Protein AF-A0A504Y6J1-F1 (afdb_monomer_lite)

Radius of gyration: 21.03 Å; chains: 1; bounding box: 57×54×44 Å

Structure (mmCIF, N/CA/C/O backbone):
data_AF-A0A504Y6J1-F1
#
_entry.id   AF-A0A504Y6J1-F1
#
loop_
_atom_site.group_PDB
_atom_site.id
_atom_site.type_symbol
_atom_site.label_atom_id
_atom_site.label_alt_id
_atom_site.label_comp_id
_atom_site.label_asym_id
_atom_site.label_entity_id
_atom_site.label_seq_id
_atom_site.pdbx_PDB_ins_code
_atom_site.Cartn_x
_atom_site.Cartn_y
_atom_site.Cartn_z
_atom_site.occupancy
_atom_site.B_iso_or_equiv
_atom_site.auth_seq_id
_atom_site.auth_comp_id
_atom_site.auth_asym_id
_atom_site.auth_atom_id
_atom_site.pdbx_PDB_model_num
ATOM 1 N N . MET A 1 1 ? -22.699 8.878 12.193 1.00 47.34 1 MET A N 1
ATOM 2 C CA . MET A 1 1 ? -22.071 10.195 11.929 1.00 47.34 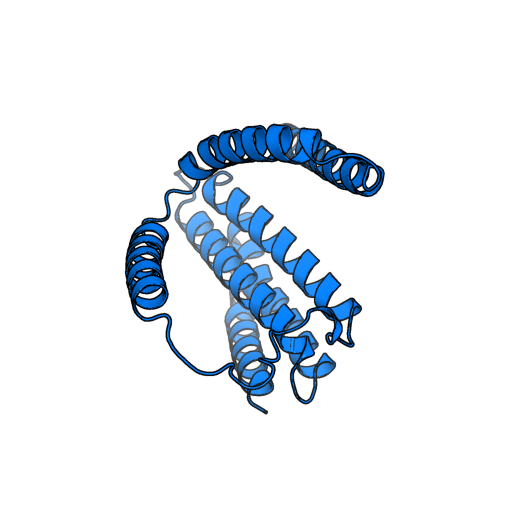1 MET A CA 1
ATOM 3 C C . MET A 1 1 ? -21.108 10.158 10.723 1.00 47.34 1 MET A C 1
ATOM 5 O O . MET A 1 1 ? -20.131 10.891 10.710 1.00 47.34 1 MET A O 1
ATOM 9 N N . SER A 1 2 ? -21.379 9.338 9.689 1.00 54.69 2 SER A N 1
ATOM 10 C CA . SER A 1 2 ? -20.364 8.970 8.673 1.00 54.69 2 SER A CA 1
ATOM 11 C C . SER A 1 2 ? -20.632 9.499 7.254 1.00 54.69 2 SER A C 1
ATOM 13 O O . SER A 1 2 ? -19.690 9.744 6.510 1.00 54.69 2 SER A O 1
ATOM 15 N N . VAL A 1 3 ? -21.891 9.754 6.875 1.00 40.50 3 VAL A N 1
ATOM 16 C CA . VAL A 1 3 ? -22.241 10.218 5.511 1.00 40.50 3 VAL A CA 1
ATOM 17 C C . VAL A 1 3 ? -22.007 11.723 5.338 1.00 40.50 3 VAL A C 1
ATOM 19 O O . VAL A 1 3 ? -21.507 12.167 4.310 1.00 40.50 3 VAL A O 1
ATOM 22 N N . PHE A 1 4 ? -22.289 12.516 6.374 1.00 37.66 4 PHE A N 1
ATOM 23 C CA . PHE A 1 4 ? -22.130 13.974 6.332 1.00 37.66 4 PHE A CA 1
ATOM 24 C C . PHE A 1 4 ? -20.665 14.408 6.224 1.00 37.66 4 PHE A C 1
ATOM 26 O O . PHE A 1 4 ? -20.344 15.349 5.502 1.00 37.66 4 PHE A O 1
ATOM 33 N N . VAL A 1 5 ? -19.768 13.694 6.909 1.00 53.19 5 VAL A N 1
ATOM 34 C CA . VAL A 1 5 ? -18.322 13.922 6.824 1.00 53.19 5 VAL A CA 1
ATOM 35 C C . VAL A 1 5 ? -17.837 13.523 5.431 1.00 53.19 5 VAL A C 1
ATOM 37 O O . VAL A 1 5 ? -17.254 14.356 4.747 1.00 53.19 5 VAL A O 1
ATOM 40 N N . LEU A 1 6 ? -18.195 12.332 4.940 1.00 43.84 6 LEU A N 1
ATOM 41 C CA . LEU A 1 6 ? -17.852 11.875 3.590 1.00 43.84 6 LEU A CA 1
ATOM 42 C C . LEU A 1 6 ? -18.319 12.852 2.492 1.00 43.84 6 LEU A C 1
ATOM 44 O O . LEU A 1 6 ? -17.538 13.202 1.614 1.00 43.84 6 LEU A O 1
ATOM 48 N N . MET A 1 7 ? -19.545 13.382 2.577 1.00 41.16 7 MET A N 1
ATOM 49 C CA . MET A 1 7 ? -20.050 14.393 1.633 1.00 41.16 7 MET A CA 1
ATOM 50 C C . MET A 1 7 ? -19.289 15.721 1.719 1.00 41.16 7 MET A C 1
ATOM 52 O O . MET A 1 7 ? -19.136 16.410 0.712 1.00 41.16 7 MET A O 1
ATOM 56 N N . ARG A 1 8 ? -18.795 16.094 2.903 1.00 47.97 8 ARG A N 1
ATOM 57 C CA . ARG A 1 8 ? -17.987 17.304 3.107 1.00 47.97 8 ARG A CA 1
ATOM 58 C C . ARG A 1 8 ? -16.576 17.137 2.531 1.00 47.97 8 ARG A C 1
ATOM 60 O O . ARG A 1 8 ? -16.058 18.073 1.929 1.00 47.97 8 ARG A O 1
ATOM 67 N N . TRP A 1 9 ? -16.016 15.931 2.619 1.00 44.78 9 TRP A N 1
ATOM 68 C CA . TRP A 1 9 ? -14.750 15.551 1.986 1.00 44.78 9 TRP A CA 1
ATOM 69 C C . TRP A 1 9 ? -14.857 15.446 0.461 1.00 44.78 9 TRP A C 1
ATOM 71 O O . TRP A 1 9 ? -14.003 15.983 -0.234 1.00 44.78 9 TRP A O 1
ATOM 81 N N . ILE A 1 10 ? -15.932 14.857 -0.074 1.00 52.47 10 ILE A N 1
ATOM 82 C CA . ILE A 1 10 ? -16.185 14.802 -1.525 1.00 52.47 10 ILE A CA 1
ATOM 83 C C . ILE A 1 10 ? -16.367 16.215 -2.086 1.00 52.47 10 ILE A C 1
ATOM 85 O O . ILE A 1 10 ? -15.767 16.544 -3.103 1.00 52.47 10 ILE A O 1
ATOM 89 N N . LYS A 1 11 ? -17.115 17.091 -1.402 1.00 46.72 11 LYS A N 1
ATOM 90 C CA . LYS A 1 11 ? -17.243 18.503 -1.801 1.00 46.72 11 LYS A CA 1
ATOM 91 C C . LYS A 1 11 ? -15.900 19.238 -1.758 1.00 46.72 11 LYS A C 1
ATOM 93 O O . LYS A 1 11 ? -15.602 19.983 -2.684 1.00 46.72 11 LYS A O 1
ATOM 98 N N . GLY A 1 12 ? -15.078 19.006 -0.732 1.00 52.69 12 GLY A N 1
ATOM 99 C CA . GLY A 1 12 ? -13.725 19.567 -0.641 1.00 52.69 12 GLY A CA 1
ATOM 100 C C . GLY A 1 12 ? -12.810 19.088 -1.771 1.00 52.69 12 GLY A C 1
ATOM 101 O O . GLY A 1 12 ? -12.179 19.905 -2.436 1.00 52.69 12 GLY A O 1
ATOM 102 N N . LEU A 1 13 ? -12.809 17.784 -2.054 1.00 55.44 13 LEU A N 1
ATOM 103 C CA . LEU A 1 13 ? -12.056 17.178 -3.151 1.00 55.44 13 LEU A CA 1
ATOM 104 C C . LEU A 1 13 ? -12.543 17.681 -4.517 1.00 55.44 13 LEU A C 1
ATOM 106 O O . LEU A 1 13 ? -11.724 18.020 -5.360 1.00 55.44 13 LEU A O 1
ATOM 110 N N . MET A 1 14 ? -13.855 17.814 -4.727 1.00 52.00 14 MET A N 1
ATOM 111 C CA . MET A 1 14 ? -14.427 18.382 -5.953 1.00 52.00 14 MET A CA 1
ATOM 112 C C . MET A 1 14 ? -14.056 19.857 -6.140 1.00 52.00 14 MET A C 1
ATOM 114 O O . MET A 1 14 ? -13.803 20.274 -7.265 1.00 52.00 14 MET A O 1
ATOM 118 N N . LEU A 1 15 ? -13.988 20.650 -5.067 1.00 52.06 15 LEU A N 1
ATOM 119 C CA . LEU A 1 15 ? -13.537 22.045 -5.132 1.00 52.06 15 LEU A CA 1
ATOM 120 C C . LEU A 1 15 ? -12.037 22.140 -5.441 1.00 52.06 15 LEU A C 1
ATOM 122 O O . LEU A 1 15 ? -11.623 22.996 -6.223 1.00 52.06 15 LEU A O 1
ATOM 126 N N . LEU A 1 16 ? -11.234 21.235 -4.882 1.00 52.84 16 LEU A N 1
ATOM 127 C CA . LEU A 1 16 ? -9.790 21.175 -5.098 1.00 52.84 16 LEU A CA 1
ATOM 128 C C . LEU A 1 16 ? -9.464 20.705 -6.524 1.00 52.84 16 LEU A C 1
ATOM 130 O O . LEU A 1 16 ? -8.689 21.350 -7.223 1.00 52.84 16 LEU A O 1
ATOM 134 N N . LEU A 1 17 ? -10.155 19.670 -7.010 1.00 50.34 17 LEU A N 1
ATOM 135 C CA . LEU A 1 17 ? -10.085 19.207 -8.398 1.00 50.34 17 LEU A CA 1
ATOM 136 C C . LEU A 1 17 ? -10.575 20.271 -9.386 1.00 50.34 17 LEU A C 1
ATOM 138 O O . LEU A 1 17 ? -9.931 20.486 -10.406 1.00 50.34 17 LEU A O 1
ATOM 142 N N . ARG A 1 18 ? -11.657 20.996 -9.072 1.00 46.44 18 ARG A N 1
ATOM 143 C CA . ARG A 1 18 ? -12.148 22.117 -9.892 1.00 46.44 18 ARG A CA 1
ATOM 144 C C . ARG A 1 18 ? -11.154 23.277 -9.929 1.00 46.44 18 ARG A C 1
ATOM 146 O O . ARG A 1 18 ? -11.020 23.909 -10.968 1.00 46.44 18 ARG A O 1
ATOM 153 N N . SER A 1 19 ? -10.422 23.517 -8.842 1.00 46.00 19 SER A N 1
ATOM 154 C CA . SER A 1 19 ? -9.355 24.526 -8.789 1.00 46.00 19 SER A CA 1
ATOM 155 C C . SER A 1 19 ? -8.151 24.111 -9.643 1.00 46.00 19 SER A C 1
ATOM 157 O O . SER A 1 19 ? -7.650 24.917 -10.417 1.00 46.00 19 SER A O 1
ATOM 159 N N . ILE A 1 20 ? -7.752 22.836 -9.593 1.00 51.31 20 ILE A N 1
ATOM 160 C CA . ILE A 1 20 ? -6.669 22.275 -10.419 1.00 51.31 20 ILE A CA 1
ATOM 161 C C . ILE A 1 20 ? -7.040 22.273 -11.916 1.00 51.31 20 ILE A C 1
ATOM 163 O O . ILE A 1 20 ? -6.211 22.615 -12.759 1.00 51.31 20 ILE A O 1
ATOM 167 N N . PHE A 1 21 ? -8.293 21.957 -12.262 1.00 41.09 21 PHE A N 1
ATOM 168 C CA . PHE A 1 21 ? -8.777 22.004 -13.649 1.00 41.09 21 PHE A CA 1
ATOM 169 C C . PHE A 1 21 ? -8.878 23.445 -14.179 1.00 41.09 21 PHE A C 1
ATOM 171 O O . PHE A 1 21 ? -8.546 23.701 -15.333 1.00 41.09 21 PHE A O 1
ATOM 178 N N . CYS A 1 22 ? -9.250 24.409 -13.325 1.00 36.62 22 CYS A N 1
ATOM 179 C CA . CYS A 1 22 ? -9.233 25.836 -13.667 1.00 36.62 22 CYS A CA 1
ATOM 180 C C . CYS A 1 22 ? -7.801 26.344 -13.931 1.00 36.62 22 CYS A C 1
ATOM 182 O O . CYS A 1 22 ? -7.591 27.145 -14.839 1.00 36.62 22 CYS A O 1
ATOM 184 N N . LEU A 1 23 ? -6.802 25.824 -13.201 1.00 39.69 23 LEU A N 1
ATOM 185 C CA . LEU A 1 23 ? -5.386 26.130 -13.438 1.00 39.69 23 LEU A CA 1
ATOM 186 C C . LEU A 1 23 ? -4.877 25.628 -14.799 1.00 39.69 23 LEU A C 1
ATOM 188 O O . LEU A 1 23 ? -4.021 26.279 -15.388 1.00 39.69 23 LEU A O 1
ATOM 192 N N . SER A 1 24 ? -5.420 24.527 -15.332 1.00 38.25 24 SER A N 1
ATOM 193 C CA . SER A 1 24 ? -5.043 24.038 -16.671 1.00 38.25 24 SER A CA 1
ATOM 194 C C . SER A 1 24 ? -5.608 24.906 -17.805 1.00 38.25 24 SER A C 1
ATOM 196 O O . SER A 1 24 ? -5.012 24.969 -18.874 1.00 38.25 24 SER A O 1
ATOM 198 N N . CYS A 1 25 ? -6.713 25.627 -17.572 1.00 29.61 25 CYS A N 1
ATOM 199 C CA . CYS A 1 25 ? -7.284 26.570 -18.544 1.00 29.61 25 CYS A CA 1
ATOM 200 C C . CYS A 1 25 ? -6.610 27.955 -18.542 1.00 29.61 25 CYS A C 1
ATOM 202 O O . CYS A 1 25 ? -6.815 28.720 -19.478 1.00 29.61 25 CYS A O 1
ATOM 204 N N . SER A 1 26 ? -5.813 28.290 -17.520 1.00 35.38 26 SER A N 1
ATOM 205 C CA . SER A 1 26 ? -5.214 29.625 -17.344 1.00 35.38 26 SER A CA 1
ATOM 206 C C . SER A 1 26 ? -3.700 29.652 -17.599 1.00 35.38 26 SER A C 1
ATOM 208 O O . SER A 1 26 ? -2.991 30.504 -17.064 1.00 35.38 26 SER A O 1
ATOM 210 N N . ILE A 1 27 ? -3.182 28.733 -18.415 1.00 42.03 27 ILE A N 1
ATOM 211 C CA . ILE A 1 27 ? -1.791 28.747 -18.895 1.00 42.03 27 ILE A CA 1
ATOM 212 C C . ILE A 1 27 ? -1.709 29.689 -20.108 1.00 42.03 27 ILE A C 1
ATOM 214 O O . ILE A 1 27 ? -1.425 29.254 -21.209 1.00 42.03 27 ILE A O 1
ATOM 218 N N . TYR A 1 28 ? -2.061 30.967 -19.947 1.00 38.28 28 TYR A N 1
ATOM 219 C CA . TYR A 1 28 ? -1.794 32.023 -20.939 1.00 38.28 28 TYR A CA 1
ATOM 220 C C . TYR A 1 28 ? -2.047 33.400 -20.302 1.00 38.28 28 TYR A C 1
ATOM 222 O O . TYR A 1 28 ? -3.068 34.024 -20.568 1.00 38.28 28 TYR A O 1
ATOM 230 N N . SER A 1 29 ? -1.172 33.851 -19.391 1.00 40.16 29 SER A N 1
ATOM 231 C CA . SER A 1 29 ? -0.810 35.275 -19.174 1.00 40.16 29 SER A CA 1
ATOM 232 C C . SER A 1 29 ? -0.139 35.515 -17.813 1.00 40.16 29 SER A C 1
ATOM 234 O O . SER A 1 29 ? -0.799 35.490 -16.780 1.00 40.16 29 SER A O 1
ATOM 236 N N . GLY A 1 30 ? 1.152 35.865 -17.848 1.00 46.97 30 GLY A N 1
ATOM 237 C CA . GLY A 1 30 ? 1.737 36.925 -17.012 1.00 46.97 30 GLY A CA 1
ATOM 238 C C . GLY A 1 30 ? 2.282 36.575 -15.617 1.00 46.97 30 GLY A C 1
ATOM 239 O O . GLY A 1 30 ? 1.544 36.220 -14.700 1.00 46.97 30 GLY A O 1
ATOM 240 N N . ASP A 1 31 ? 3.581 36.841 -15.431 1.00 49.44 31 ASP A N 1
ATOM 241 C CA . ASP A 1 31 ? 4.408 36.648 -14.222 1.00 49.44 31 ASP A CA 1
ATOM 242 C C . ASP A 1 31 ? 3.913 37.332 -12.926 1.00 49.44 31 ASP A C 1
ATOM 244 O O . ASP A 1 31 ? 4.381 37.017 -11.827 1.00 49.44 31 ASP A O 1
ATOM 248 N N . SER A 1 32 ? 2.942 38.248 -12.995 1.00 53.31 32 SER A N 1
ATOM 249 C CA . SER A 1 32 ? 2.367 38.896 -11.805 1.00 53.31 32 SER A CA 1
ATOM 250 C C . SER A 1 32 ? 1.483 37.944 -10.992 1.00 53.31 32 SER A C 1
ATOM 252 O O . SER A 1 32 ? 1.497 37.983 -9.760 1.00 53.31 32 SER A O 1
ATOM 254 N N . MET A 1 33 ? 0.780 37.023 -11.661 1.00 47.72 33 MET A N 1
ATOM 255 C CA . MET A 1 33 ? -0.089 36.049 -11.000 1.00 47.72 33 MET A CA 1
ATOM 256 C C . MET A 1 33 ? 0.719 34.942 -10.313 1.00 47.72 33 MET A C 1
ATOM 258 O O . MET A 1 33 ? 0.300 34.443 -9.272 1.00 47.72 33 MET A O 1
ATOM 262 N N . LEU A 1 34 ? 1.912 34.609 -10.824 1.00 48.47 34 LEU A N 1
ATOM 263 C CA . LEU A 1 34 ? 2.809 33.618 -10.221 1.00 48.47 34 LEU A CA 1
ATOM 264 C C . LEU A 1 34 ? 3.259 34.045 -8.816 1.00 48.47 34 LEU A C 1
ATOM 266 O O . LEU A 1 34 ? 3.282 33.224 -7.905 1.00 48.47 34 LEU A O 1
ATOM 270 N N . ASN A 1 35 ? 3.541 35.331 -8.605 1.00 43.59 35 ASN A N 1
ATOM 271 C CA . ASN A 1 35 ? 3.979 35.858 -7.308 1.00 43.59 35 ASN A CA 1
ATOM 272 C C . ASN A 1 35 ? 2.835 35.942 -6.283 1.00 43.59 35 ASN A C 1
ATOM 274 O O . ASN A 1 35 ? 3.005 35.556 -5.123 1.00 43.59 35 ASN A O 1
ATOM 278 N N . GLU A 1 36 ? 1.641 36.353 -6.720 1.00 54.94 36 GLU A N 1
ATOM 279 C CA . GLU A 1 36 ? 0.413 36.305 -5.915 1.00 54.94 36 GLU A CA 1
ATOM 280 C C . GLU A 1 36 ? 0.090 34.847 -5.523 1.00 54.94 36 GLU A C 1
ATOM 282 O O . GLU A 1 36 ? -0.194 34.549 -4.359 1.00 54.94 36 GLU A O 1
ATOM 287 N N . MET A 1 37 ? 0.225 33.910 -6.467 1.00 43.81 37 MET A N 1
ATOM 288 C CA . MET A 1 37 ? -0.042 32.485 -6.274 1.00 43.81 37 MET A CA 1
ATOM 289 C C . MET A 1 37 ? 1.008 31.814 -5.381 1.00 43.81 37 MET A C 1
ATOM 291 O O . MET A 1 37 ? 0.634 31.059 -4.488 1.00 43.81 37 MET A O 1
ATOM 295 N N . LEU A 1 38 ? 2.296 32.147 -5.521 1.00 53.03 38 LEU A N 1
ATOM 296 C CA . LEU A 1 38 ? 3.364 31.714 -4.612 1.00 53.03 38 LEU A CA 1
ATOM 297 C C . LEU A 1 38 ? 3.137 32.239 -3.190 1.00 53.03 38 LEU A C 1
ATOM 299 O O . LEU A 1 38 ? 3.386 31.513 -2.229 1.00 53.03 38 LEU A O 1
ATOM 303 N N . SER A 1 39 ? 2.605 33.454 -3.027 1.00 56.03 39 SER A N 1
ATOM 304 C CA . SER A 1 39 ? 2.280 34.002 -1.703 1.00 56.03 39 SER A CA 1
ATOM 305 C C . SER A 1 39 ? 1.104 33.268 -1.039 1.00 56.03 39 SER A C 1
ATOM 307 O O . SER A 1 39 ? 1.155 32.947 0.154 1.00 56.03 39 SER A O 1
ATOM 309 N N . ARG A 1 40 ? 0.073 32.919 -1.821 1.00 54.69 40 ARG A N 1
ATOM 310 C CA . ARG A 1 40 ? -1.096 32.157 -1.361 1.00 54.69 40 ARG A CA 1
ATOM 311 C C . ARG A 1 40 ? -0.752 30.693 -1.108 1.00 54.69 40 ARG A C 1
ATOM 313 O O . ARG A 1 40 ? -1.189 30.149 -0.100 1.00 54.69 40 ARG A O 1
ATOM 320 N N . MET A 1 41 ? 0.097 30.091 -1.941 1.00 44.72 41 MET A N 1
ATOM 321 C CA . MET A 1 41 ? 0.647 28.753 -1.723 1.00 44.72 41 MET A CA 1
ATOM 322 C C . MET A 1 41 ? 1.582 28.712 -0.520 1.00 44.72 41 MET A C 1
ATOM 324 O O . MET A 1 41 ? 1.525 27.750 0.229 1.00 44.72 41 MET A O 1
ATOM 328 N N . ARG A 1 42 ? 2.372 29.756 -0.246 1.00 54.06 42 ARG A N 1
ATOM 329 C CA . ARG A 1 42 ? 3.202 29.834 0.967 1.00 54.06 42 ARG A CA 1
ATOM 330 C C . ARG A 1 42 ? 2.341 29.944 2.232 1.00 54.06 42 ARG A C 1
ATOM 332 O O . ARG A 1 42 ? 2.639 29.275 3.215 1.00 54.06 42 ARG A O 1
ATOM 339 N N . LYS A 1 43 ? 1.231 30.695 2.202 1.00 48.78 43 LYS A N 1
ATOM 340 C CA . LYS A 1 43 ? 0.259 30.757 3.316 1.00 48.78 43 LYS A CA 1
ATOM 341 C C . LYS A 1 43 ? -0.547 29.465 3.492 1.00 48.78 43 LYS A C 1
ATOM 343 O O . LYS A 1 43 ? -0.714 29.027 4.624 1.00 48.78 43 LYS A O 1
ATOM 348 N N . ALA A 1 44 ? -0.996 28.837 2.404 1.00 43.28 44 ALA A N 1
ATOM 349 C CA . ALA A 1 44 ? -1.684 27.543 2.437 1.00 43.28 44 ALA A CA 1
ATOM 350 C C . ALA A 1 44 ? -0.738 26.395 2.834 1.00 43.28 44 ALA A C 1
ATOM 352 O O . ALA A 1 44 ? -1.128 25.483 3.553 1.00 43.28 44 ALA A O 1
ATOM 353 N N . SER A 1 45 ? 0.530 26.471 2.422 1.00 42.84 45 SER A N 1
ATOM 354 C CA . SER A 1 45 ? 1.608 25.588 2.865 1.00 42.84 45 SER A CA 1
ATOM 355 C C . SER A 1 45 ? 1.844 25.758 4.356 1.00 42.84 45 SER A C 1
ATOM 357 O O . SER A 1 45 ? 1.917 24.761 5.047 1.00 42.84 45 SER A O 1
ATOM 359 N N . LEU A 1 46 ? 1.911 26.980 4.889 1.00 43.72 46 LEU A N 1
ATOM 360 C CA . LEU A 1 46 ? 2.121 27.202 6.324 1.00 43.72 46 LEU A CA 1
ATOM 361 C C . LEU A 1 46 ? 0.966 26.672 7.192 1.00 43.72 46 LEU A C 1
ATOM 363 O O . LEU A 1 46 ? 1.222 26.129 8.264 1.00 43.72 46 LEU A O 1
ATOM 367 N N . THR A 1 47 ? -0.284 26.753 6.728 1.00 45.28 47 THR A N 1
ATOM 368 C CA . THR A 1 47 ? -1.436 26.183 7.451 1.00 45.28 47 THR A CA 1
ATOM 369 C C . THR A 1 47 ? -1.542 24.661 7.315 1.00 45.28 47 THR A C 1
ATOM 371 O O . THR A 1 47 ? -1.962 23.998 8.260 1.00 45.28 47 THR A O 1
ATOM 374 N N . LEU A 1 48 ? -1.107 24.083 6.189 1.00 39.28 48 LEU A N 1
ATOM 375 C CA . LEU A 1 48 ? -1.007 22.627 6.004 1.00 39.28 48 LEU A CA 1
ATOM 376 C C . LEU A 1 48 ? 0.218 22.020 6.714 1.00 39.28 48 LEU A C 1
ATOM 378 O O . LEU A 1 48 ? 0.147 20.897 7.211 1.00 39.28 48 LEU A O 1
ATOM 382 N N . TRP A 1 49 ? 1.316 22.772 6.835 1.00 35.38 49 TRP A N 1
ATOM 383 C CA . TRP A 1 49 ? 2.542 22.369 7.534 1.00 35.38 49 TRP A CA 1
ATOM 384 C C . TRP A 1 49 ? 2.352 22.232 9.047 1.00 35.38 49 TRP A C 1
ATOM 386 O O . TRP A 1 49 ? 3.034 21.421 9.665 1.00 35.38 49 TRP A O 1
ATOM 396 N N . GLN A 1 50 ? 1.405 22.953 9.655 1.00 36.78 50 GLN A N 1
ATOM 397 C CA . GLN A 1 50 ? 1.085 22.766 11.077 1.00 36.78 50 GLN A CA 1
ATOM 398 C C . GLN A 1 50 ? 0.246 21.507 11.362 1.00 36.78 50 GLN A C 1
ATOM 400 O O . GLN A 1 50 ? 0.158 21.098 12.517 1.00 36.78 50 GLN A O 1
ATOM 405 N N . MET A 1 51 ? -0.342 20.862 10.346 1.00 36.19 51 MET A N 1
ATOM 406 C CA . MET A 1 51 ? -1.109 19.617 10.521 1.00 36.19 51 MET A CA 1
ATOM 407 C C . MET A 1 51 ? -0.275 18.344 10.327 1.00 36.19 51 MET A C 1
ATOM 409 O O . MET A 1 51 ? -0.663 17.284 10.813 1.00 36.19 51 MET A O 1
ATOM 413 N N . VAL A 1 52 ? 0.879 18.431 9.659 1.00 43.97 52 VAL A N 1
ATOM 414 C CA . VAL A 1 52 ? 1.778 17.294 9.404 1.00 43.97 52 VAL A CA 1
ATOM 415 C C . VAL A 1 52 ? 3.052 17.480 10.227 1.00 43.97 52 VAL A C 1
ATOM 417 O O . VAL A 1 52 ? 4.132 17.736 9.706 1.00 43.97 52 VAL A O 1
ATOM 420 N N . TYR A 1 53 ? 2.924 17.381 11.552 1.00 34.47 53 TYR A N 1
ATOM 421 C CA . TYR A 1 53 ? 4.081 17.333 12.445 1.00 34.47 53 TYR A CA 1
ATOM 422 C C . TYR A 1 53 ? 4.763 15.963 12.305 1.00 34.47 53 TYR A C 1
ATOM 424 O O . TYR A 1 53 ? 4.479 15.025 13.046 1.00 34.47 53 TYR A O 1
ATOM 432 N N . VAL A 1 54 ? 5.632 15.825 11.302 1.00 43.97 54 VAL A N 1
ATOM 433 C CA . VAL A 1 54 ? 6.531 14.676 11.147 1.00 43.97 54 VAL A CA 1
ATOM 434 C C . VAL A 1 54 ? 7.931 15.146 11.550 1.00 43.97 54 VAL A C 1
ATOM 436 O O . VAL A 1 54 ? 8.563 15.878 10.786 1.00 43.97 54 VAL A O 1
ATOM 439 N N . PRO A 1 55 ? 8.448 14.752 12.730 1.00 45.53 55 PRO A N 1
ATOM 440 C CA . PRO A 1 55 ? 9.726 15.250 13.252 1.00 45.53 55 PRO A CA 1
ATOM 441 C C . PRO A 1 55 ? 10.946 14.862 12.394 1.00 45.53 55 PRO A C 1
ATOM 443 O O . PRO A 1 55 ? 12.030 15.391 12.600 1.00 45.53 55 PRO A O 1
ATOM 446 N N . TYR A 1 56 ? 10.771 13.999 11.392 1.00 37.81 56 TYR A N 1
ATOM 447 C CA . TYR A 1 56 ? 11.841 13.494 10.529 1.00 37.81 56 TYR A CA 1
ATOM 448 C C . TYR A 1 56 ? 12.243 14.450 9.386 1.00 37.81 56 TYR A C 1
ATOM 450 O O . TYR A 1 56 ? 13.353 14.382 8.867 1.00 37.81 56 TYR A O 1
ATOM 458 N N . VAL A 1 57 ? 11.356 15.364 8.972 1.00 46.00 57 VAL A N 1
ATOM 459 C CA . VAL A 1 57 ? 11.575 16.202 7.773 1.00 46.00 57 VAL A CA 1
ATOM 460 C C . VAL A 1 57 ? 12.508 17.386 8.053 1.00 46.00 57 VAL A C 1
ATOM 462 O O . VAL A 1 57 ? 13.257 17.802 7.172 1.00 46.00 57 VAL A O 1
ATOM 465 N N . ASN A 1 58 ? 12.515 17.908 9.281 1.00 41.25 58 ASN A N 1
ATOM 466 C CA . ASN A 1 58 ? 13.291 19.102 9.630 1.00 41.25 58 ASN A CA 1
ATOM 467 C C . ASN A 1 58 ? 14.801 18.834 9.734 1.00 41.25 58 ASN A C 1
ATOM 469 O O . ASN A 1 58 ? 15.588 19.688 9.330 1.00 41.25 58 ASN A O 1
ATOM 473 N N . GLU A 1 59 ? 15.222 17.653 10.197 1.00 49.44 59 GLU A N 1
ATOM 474 C CA . GLU A 1 59 ? 16.643 17.265 10.189 1.00 49.44 59 GLU A CA 1
ATOM 475 C C . GLU A 1 59 ? 17.159 17.060 8.758 1.00 49.44 59 GLU A C 1
ATOM 477 O O . GLU A 1 59 ? 18.241 17.537 8.414 1.00 49.44 59 GLU A O 1
ATOM 482 N N . ALA A 1 60 ? 16.346 16.453 7.887 1.00 43.09 60 ALA A N 1
ATOM 483 C CA . ALA A 1 60 ? 16.669 16.284 6.472 1.00 43.09 60 ALA A CA 1
ATOM 484 C C . ALA A 1 60 ? 16.726 17.631 5.717 1.00 43.09 60 ALA A C 1
ATOM 486 O O . ALA A 1 60 ? 17.618 17.846 4.890 1.00 43.09 60 ALA A O 1
ATOM 487 N N . LEU A 1 61 ? 15.826 18.575 6.026 1.00 44.84 61 LEU A N 1
ATOM 488 C CA . LEU A 1 61 ? 15.860 19.937 5.474 1.00 44.84 61 LEU A CA 1
ATOM 489 C C . LEU A 1 61 ? 17.058 20.756 5.989 1.00 44.84 61 LEU A C 1
ATOM 491 O O . LEU A 1 61 ? 17.658 21.521 5.236 1.00 44.84 61 LEU A O 1
ATOM 495 N N . GLY A 1 62 ? 17.427 20.595 7.262 1.00 48.06 62 GLY A N 1
ATOM 496 C CA . GLY A 1 62 ? 18.591 21.259 7.852 1.00 48.06 62 GLY A CA 1
ATOM 497 C C . GLY A 1 62 ? 19.912 20.756 7.265 1.00 48.06 62 GLY A C 1
ATOM 498 O O . GLY A 1 62 ? 20.788 21.556 6.928 1.00 48.06 62 GLY A O 1
ATOM 499 N N . ALA A 1 63 ? 20.033 19.439 7.071 1.00 50.94 63 ALA A N 1
ATOM 500 C CA . ALA A 1 63 ? 21.189 18.827 6.424 1.00 50.94 63 ALA A CA 1
ATOM 501 C C . ALA A 1 63 ? 21.332 19.299 4.966 1.00 50.94 63 ALA A C 1
ATOM 503 O O . ALA A 1 63 ? 22.405 19.744 4.563 1.00 50.94 63 ALA A O 1
ATOM 504 N N . THR A 1 64 ? 20.235 19.314 4.202 1.00 50.56 64 THR A N 1
ATOM 505 C CA . THR A 1 64 ? 20.235 19.765 2.799 1.00 50.56 64 THR A CA 1
ATOM 506 C C . THR A 1 64 ? 20.523 21.260 2.647 1.00 50.56 64 THR A C 1
ATOM 508 O O . THR A 1 64 ? 21.265 21.636 1.742 1.00 50.56 64 THR A O 1
ATOM 511 N N . ALA A 1 65 ? 20.040 22.123 3.546 1.00 54.00 65 ALA A N 1
ATOM 512 C CA . ALA A 1 65 ? 20.335 23.558 3.504 1.00 54.00 65 ALA A CA 1
ATOM 513 C C . ALA A 1 65 ? 21.830 23.869 3.709 1.00 54.00 65 ALA A C 1
ATOM 515 O O . ALA A 1 65 ? 22.379 24.762 3.057 1.00 54.00 65 ALA A O 1
ATOM 516 N N . ASN A 1 66 ? 22.503 23.118 4.584 1.00 57.16 66 ASN A N 1
ATOM 517 C CA . ASN A 1 66 ? 23.935 23.278 4.830 1.00 57.16 66 ASN A CA 1
ATOM 518 C C . ASN A 1 66 ? 24.774 22.719 3.676 1.00 57.16 66 ASN A C 1
ATOM 520 O O . ASN A 1 66 ? 25.735 23.363 3.257 1.00 57.16 66 ASN A O 1
ATOM 524 N N . THR A 1 67 ? 24.370 21.587 3.095 1.00 58.66 67 THR A N 1
ATOM 525 C CA . THR A 1 67 ? 25.012 21.029 1.897 1.00 58.66 67 THR A CA 1
ATOM 526 C C . THR A 1 67 ? 24.860 21.959 0.694 1.00 58.66 67 THR A C 1
ATOM 528 O O . THR A 1 67 ? 25.839 22.208 0.002 1.00 58.66 67 THR A O 1
ATOM 531 N N . VAL A 1 68 ? 23.686 22.560 0.476 1.00 57.19 68 VAL A N 1
ATOM 532 C CA . VAL A 1 68 ? 23.469 23.534 -0.609 1.00 57.19 68 VAL A CA 1
ATOM 533 C C . VAL A 1 68 ? 24.335 24.779 -0.418 1.00 57.19 68 VAL A C 1
ATOM 535 O O . VAL A 1 68 ? 24.959 25.230 -1.373 1.00 57.19 68 VAL A O 1
ATOM 538 N N . LYS A 1 69 ? 24.459 25.306 0.807 1.00 63.41 69 LYS A N 1
ATOM 539 C CA . LYS A 1 69 ? 25.385 26.418 1.091 1.00 63.41 69 LYS A CA 1
ATOM 540 C C . LYS A 1 69 ? 26.844 26.050 0.807 1.00 63.41 69 LYS A C 1
ATOM 542 O O . LYS A 1 69 ? 27.583 26.877 0.280 1.00 63.41 69 LYS A O 1
ATOM 547 N N . TYR A 1 70 ? 27.246 24.818 1.115 1.00 56.22 70 TYR A N 1
ATOM 548 C CA . TYR A 1 70 ? 28.594 24.321 0.835 1.00 56.22 70 TYR A CA 1
ATOM 549 C C . TYR A 1 70 ? 28.842 24.173 -0.675 1.00 56.22 70 TYR A C 1
ATOM 551 O O . TYR A 1 70 ? 29.863 24.622 -1.187 1.00 56.22 70 TYR A O 1
ATOM 559 N N . LEU A 1 71 ? 27.867 23.633 -1.411 1.00 56.19 71 LEU A N 1
ATOM 560 C CA . LEU A 1 71 ? 27.936 23.445 -2.862 1.00 56.19 71 LEU A CA 1
ATOM 561 C C . LEU A 1 71 ? 27.914 24.772 -3.633 1.00 56.19 71 LEU A C 1
ATOM 563 O O . LEU A 1 71 ? 28.640 24.917 -4.613 1.00 56.19 71 LEU A O 1
ATOM 567 N N . LEU A 1 72 ? 27.144 25.759 -3.166 1.00 62.09 72 LEU A N 1
ATOM 568 C CA . LEU A 1 72 ? 27.153 27.119 -3.716 1.00 62.09 72 LEU A CA 1
ATOM 569 C C . LEU A 1 72 ? 28.486 27.839 -3.449 1.00 62.09 72 LEU A C 1
ATOM 571 O O . LEU A 1 72 ? 28.910 28.654 -4.264 1.00 62.09 72 LEU A O 1
ATOM 575 N N . SER A 1 73 ? 29.165 27.514 -2.343 1.00 59.19 73 SER A N 1
ATOM 576 C CA . SER A 1 73 ? 30.499 28.035 -2.009 1.00 59.19 73 SER A CA 1
ATOM 577 C C . SER A 1 73 ? 31.619 27.383 -2.840 1.00 59.19 73 SER A C 1
ATOM 579 O O . SER A 1 73 ? 32.607 28.030 -3.180 1.00 59.19 73 SER A O 1
ATOM 581 N N . SER A 1 74 ? 31.460 26.118 -3.243 1.00 55.50 74 SER A N 1
ATOM 582 C CA . SER A 1 74 ? 32.461 25.360 -4.017 1.00 55.50 74 SER A CA 1
ATOM 583 C C . SER A 1 74 ? 32.372 25.527 -5.546 1.00 55.50 74 SER A C 1
ATOM 585 O O . SER A 1 74 ? 33.001 24.766 -6.282 1.00 55.50 74 SER A O 1
ATOM 587 N N . GLY A 1 75 ? 31.622 26.510 -6.052 1.00 50.41 75 GLY A N 1
ATOM 588 C CA . GLY A 1 75 ? 31.352 26.719 -7.479 1.00 50.41 75 GLY A CA 1
ATOM 589 C C . GLY A 1 75 ? 32.551 27.161 -8.334 1.00 50.41 75 GLY A C 1
ATOM 590 O O . GLY A 1 75 ? 32.588 28.293 -8.807 1.00 50.41 75 GLY A O 1
ATOM 591 N N . LYS A 1 76 ? 33.497 26.252 -8.601 1.00 50.12 76 LYS A N 1
ATOM 592 C CA . LYS A 1 76 ? 34.352 26.242 -9.803 1.00 50.12 76 LYS A CA 1
ATOM 593 C C . LYS A 1 76 ? 34.608 24.797 -10.236 1.00 50.12 76 LYS A C 1
ATOM 595 O O . LYS A 1 76 ? 35.674 24.245 -9.979 1.00 50.12 76 LYS A O 1
ATOM 600 N N . SER A 1 77 ? 33.654 24.176 -10.922 1.00 51.50 77 SER A N 1
ATOM 601 C CA . SER A 1 77 ? 33.919 22.931 -11.646 1.00 51.50 77 SER A CA 1
ATOM 602 C C . SER A 1 77 ? 33.299 22.946 -13.043 1.00 51.50 77 SER A C 1
ATOM 604 O O . SER A 1 77 ? 32.223 23.491 -13.282 1.00 51.50 77 SER A O 1
ATOM 606 N N . LYS A 1 78 ? 34.084 22.401 -13.978 1.00 41.53 78 LYS A N 1
ATOM 607 C CA . LYS A 1 78 ? 33.821 22.201 -15.409 1.00 41.53 78 LYS A CA 1
ATOM 608 C C . LYS A 1 78 ? 32.441 21.550 -15.624 1.00 41.53 78 LYS A C 1
ATOM 610 O O . LYS A 1 78 ? 32.104 20.666 -14.837 1.00 41.53 78 LYS A O 1
ATOM 615 N N . PRO A 1 79 ? 31.662 21.938 -16.658 1.00 53.00 79 PRO A N 1
ATOM 616 C CA . PRO A 1 79 ? 30.307 21.424 -16.842 1.00 53.00 79 PRO A CA 1
ATOM 617 C C . PRO A 1 79 ? 30.329 19.890 -16.940 1.00 53.00 79 PRO A C 1
ATOM 619 O O . PRO A 1 79 ? 31.045 19.354 -17.794 1.00 53.00 79 PRO A O 1
ATOM 622 N N . PRO A 1 80 ? 29.609 19.176 -16.057 1.00 58.41 80 PRO A N 1
ATOM 623 C CA . PRO A 1 80 ? 29.487 17.730 -16.150 1.00 58.41 80 PRO A CA 1
ATOM 624 C C . PRO A 1 80 ? 28.650 17.354 -17.381 1.00 58.41 80 PRO A C 1
ATOM 626 O O . PRO A 1 80 ? 27.816 18.137 -17.838 1.00 58.41 80 PRO A O 1
ATOM 629 N N . ALA A 1 81 ? 28.904 16.157 -17.922 1.00 59.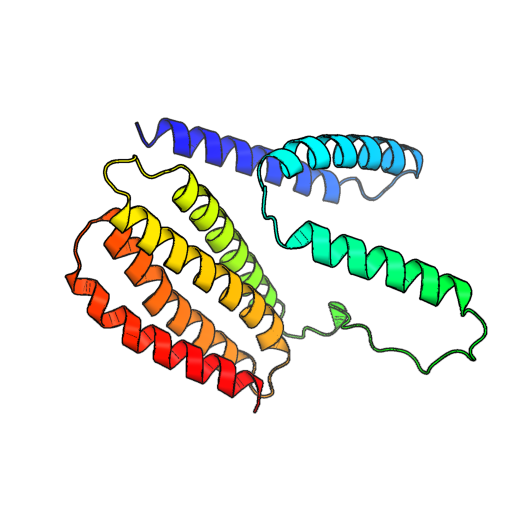25 81 ALA A N 1
ATOM 630 C CA . ALA A 1 81 ? 28.118 15.540 -18.994 1.00 59.25 81 ALA A CA 1
ATOM 631 C C . ALA A 1 81 ? 26.606 15.659 -18.710 1.00 59.25 81 ALA A C 1
ATOM 633 O O . ALA A 1 81 ? 26.243 15.720 -17.532 1.00 59.25 81 ALA A O 1
ATOM 634 N N . PRO A 1 82 ? 25.734 15.702 -19.741 1.00 55.12 82 PRO A N 1
ATOM 635 C CA . PRO A 1 82 ? 24.301 15.872 -19.537 1.00 55.12 82 PRO A CA 1
ATOM 636 C C . PRO A 1 82 ? 23.800 14.832 -18.537 1.00 55.12 82 PRO A C 1
ATOM 638 O O . PRO A 1 82 ? 23.793 13.633 -18.805 1.00 55.12 82 PRO A O 1
ATOM 641 N N . VAL A 1 83 ? 23.455 15.317 -17.346 1.00 52.34 83 VAL A N 1
ATOM 642 C CA . VAL A 1 83 ? 22.833 14.519 -16.304 1.00 52.34 83 VAL A CA 1
ATOM 643 C C . VAL A 1 83 ? 21.439 14.237 -16.823 1.00 52.34 83 VAL A C 1
ATOM 645 O O . VAL A 1 83 ? 20.618 15.148 -16.926 1.00 52.34 83 VAL A O 1
ATOM 648 N N . GLU A 1 84 ? 21.198 12.987 -17.189 1.00 49.00 84 GLU A N 1
ATOM 649 C CA . GLU A 1 84 ? 19.871 12.460 -17.462 1.00 49.00 84 GLU A CA 1
ATOM 650 C C . GLU A 1 84 ? 19.110 12.464 -16.127 1.00 49.00 84 GLU A C 1
ATOM 652 O O . GLU A 1 84 ? 19.017 11.476 -15.402 1.00 49.00 84 GLU A O 1
ATOM 657 N N . ILE A 1 85 ? 18.646 13.653 -15.728 1.00 51.66 85 ILE A N 1
ATOM 658 C CA . ILE A 1 85 ? 17.573 13.802 -14.751 1.00 51.66 85 ILE A CA 1
ATOM 659 C C . ILE A 1 85 ? 16.487 12.874 -15.266 1.00 51.66 85 ILE A C 1
ATOM 661 O O . ILE A 1 85 ? 16.178 12.963 -16.447 1.00 51.66 85 ILE A O 1
ATOM 665 N N . LEU A 1 86 ? 15.954 11.994 -14.417 1.00 48.34 86 LEU A N 1
ATOM 666 C CA . LEU A 1 86 ? 14.768 11.183 -14.689 1.00 48.34 86 LEU A CA 1
ATOM 667 C C . LEU A 1 86 ? 13.679 12.058 -15.321 1.00 48.34 86 LEU A C 1
ATOM 669 O O . LEU A 1 86 ? 12.852 12.651 -14.625 1.00 48.34 86 LEU A O 1
ATOM 673 N N . THR A 1 87 ? 13.715 12.205 -16.640 1.00 46.97 87 THR A N 1
ATOM 674 C CA . THR A 1 87 ? 12.769 13.014 -17.370 1.00 46.97 87 THR A CA 1
ATOM 675 C C . THR A 1 87 ? 11.514 12.172 -17.377 1.00 46.97 87 THR A C 1
ATOM 677 O O . THR A 1 87 ? 11.470 11.059 -17.901 1.00 46.97 87 THR A O 1
ATOM 680 N N . VAL A 1 88 ? 10.466 12.696 -16.745 1.00 50.41 88 VAL A N 1
ATOM 681 C CA . VAL A 1 88 ? 9.116 12.107 -16.754 1.00 50.41 88 VAL A CA 1
ATOM 682 C C . VAL A 1 88 ? 8.654 11.820 -18.199 1.00 50.41 88 VAL A C 1
ATOM 684 O O . VAL A 1 88 ? 7.778 10.990 -18.422 1.00 50.41 88 VAL A O 1
ATOM 687 N N . GLU A 1 89 ? 9.296 12.466 -19.177 1.00 48.94 89 GLU A N 1
ATOM 688 C CA . GLU A 1 89 ? 9.156 12.279 -20.620 1.00 48.94 89 GLU A CA 1
ATOM 689 C C . GLU A 1 89 ? 9.466 10.853 -21.119 1.00 48.94 89 GLU A C 1
ATOM 691 O O . GLU A 1 89 ? 8.853 10.438 -22.096 1.00 48.94 89 GLU A O 1
ATOM 696 N N . ASN A 1 90 ? 10.326 10.069 -20.449 1.00 46.66 90 ASN A N 1
ATOM 697 C CA . ASN A 1 90 ? 10.709 8.711 -20.889 1.00 46.66 90 ASN A CA 1
ATOM 698 C C . ASN A 1 90 ? 9.907 7.567 -20.234 1.00 46.66 90 ASN A C 1
ATOM 700 O O . ASN A 1 90 ? 10.195 6.387 -20.452 1.00 46.66 90 ASN A O 1
ATOM 704 N N . LEU A 1 91 ? 8.875 7.872 -19.439 1.00 54.84 91 LEU A N 1
ATOM 705 C CA . LEU A 1 91 ? 7.985 6.852 -18.877 1.00 54.84 91 LEU A CA 1
ATOM 706 C C . LEU A 1 91 ? 7.025 6.355 -19.970 1.00 54.84 91 LEU A C 1
ATOM 708 O O . LEU A 1 91 ? 5.853 6.728 -20.010 1.00 54.84 91 LEU A O 1
ATOM 712 N N . ASN A 1 92 ? 7.512 5.459 -20.833 1.00 52.31 92 ASN A N 1
ATOM 713 C CA . ASN A 1 92 ? 6.789 4.823 -21.948 1.00 52.31 92 ASN A CA 1
ATOM 714 C C . ASN A 1 92 ? 5.535 4.013 -21.547 1.00 52.31 92 ASN A C 1
ATOM 716 O O . ASN A 1 92 ? 4.945 3.309 -22.366 1.00 52.31 92 ASN A O 1
ATOM 720 N N . CYS A 1 93 ? 5.076 4.114 -20.300 1.00 56.75 93 CYS A N 1
ATOM 721 C CA . CYS A 1 93 ? 3.851 3.497 -19.832 1.00 56.75 93 CYS A CA 1
ATOM 722 C C . CYS A 1 93 ? 3.003 4.499 -19.040 1.00 56.75 93 CYS A C 1
ATOM 724 O O . CYS A 1 93 ? 2.847 4.401 -17.821 1.00 56.75 93 CYS A O 1
ATOM 726 N N . GLY A 1 94 ? 2.407 5.466 -19.747 1.00 71.94 94 GLY A N 1
ATOM 727 C CA . GLY A 1 94 ? 1.516 6.463 -19.140 1.00 71.94 94 GLY A CA 1
ATOM 728 C C . GLY A 1 94 ? 0.372 5.845 -18.320 1.00 71.94 94 GLY A C 1
ATOM 729 O O . GLY A 1 94 ? -0.111 6.454 -17.369 1.00 71.94 94 GLY A O 1
ATOM 730 N N . MET A 1 95 ? -0.028 4.607 -18.626 1.00 79.62 95 MET A N 1
ATOM 731 C CA . MET A 1 95 ? -1.011 3.860 -17.842 1.00 79.62 95 MET A CA 1
ATOM 732 C C . MET A 1 95 ? -0.497 3.468 -16.448 1.00 79.62 95 MET A C 1
ATOM 734 O O . MET A 1 95 ? -1.232 3.632 -15.478 1.00 79.62 95 MET A O 1
ATOM 738 N N . LEU A 1 96 ? 0.752 3.008 -16.318 1.00 82.06 96 LEU A N 1
ATOM 739 C CA . LEU A 1 96 ? 1.330 2.637 -15.019 1.00 82.06 96 LEU A CA 1
ATOM 740 C C . LEU A 1 96 ? 1.500 3.854 -14.114 1.00 82.06 96 LEU A C 1
ATOM 742 O O . LEU A 1 96 ? 1.151 3.797 -12.939 1.00 82.06 96 LEU A O 1
ATOM 746 N N . VAL A 1 97 ? 1.936 4.980 -14.680 1.00 84.94 97 VAL A N 1
ATOM 747 C CA . VAL A 1 97 ? 2.048 6.249 -13.946 1.00 84.94 97 VAL A CA 1
ATOM 748 C C . VAL A 1 97 ? 0.680 6.705 -13.432 1.00 84.94 97 VAL A C 1
ATOM 750 O O . VAL A 1 97 ? 0.554 7.104 -12.275 1.00 84.94 97 VAL A O 1
ATOM 753 N N . ARG A 1 98 ? -0.374 6.588 -14.253 1.00 85.69 98 ARG A N 1
ATOM 754 C CA . ARG A 1 98 ? -1.755 6.888 -13.835 1.00 85.69 98 ARG A CA 1
ATOM 755 C C . ARG A 1 98 ? -2.235 5.960 -12.719 1.00 85.69 98 ARG A C 1
ATOM 757 O O . ARG A 1 98 ? -2.832 6.444 -11.761 1.00 85.69 98 ARG A O 1
ATOM 764 N N . LEU A 1 99 ? -1.968 4.655 -12.821 1.00 86.19 99 LEU A N 1
ATOM 765 C CA . LEU A 1 99 ? -2.326 3.682 -11.784 1.00 86.19 99 LEU A CA 1
ATOM 766 C C . LEU A 1 99 ? -1.600 3.967 -10.469 1.00 86.19 99 LEU A C 1
ATOM 768 O O . LEU A 1 99 ? -2.227 3.960 -9.413 1.00 86.19 99 LEU A O 1
ATOM 772 N N . ALA A 1 100 ? -0.310 4.280 -10.528 1.00 88.38 100 ALA A N 1
ATOM 773 C CA . ALA A 1 100 ? 0.477 4.626 -9.356 1.00 88.38 100 ALA A CA 1
ATOM 774 C C . ALA A 1 100 ? 0.018 5.946 -8.717 1.00 88.38 100 ALA A C 1
ATOM 776 O O . ALA A 1 100 ? -0.102 6.028 -7.496 1.00 88.38 100 ALA A O 1
ATOM 777 N N . GLY A 1 101 ? -0.334 6.948 -9.530 1.00 87.94 101 GLY A N 1
ATOM 778 C CA . GLY A 1 101 ? -0.932 8.197 -9.055 1.00 87.94 101 GLY A CA 1
ATOM 779 C C . GLY A 1 101 ? -2.286 7.982 -8.370 1.00 87.94 101 GLY A C 1
ATOM 780 O O . GLY A 1 101 ? -2.521 8.520 -7.288 1.00 87.94 101 GLY A O 1
ATOM 781 N N . LEU A 1 102 ? -3.156 7.148 -8.951 1.00 91.25 102 LEU A N 1
ATOM 782 C CA . LEU A 1 102 ? -4.440 6.788 -8.344 1.00 91.25 102 LEU A CA 1
ATOM 783 C C . LEU A 1 102 ? -4.242 6.026 -7.027 1.00 91.25 102 LEU A C 1
ATOM 785 O O . LEU A 1 102 ? -4.867 6.361 -6.023 1.00 91.25 102 LEU A O 1
ATOM 789 N N . SER A 1 103 ? -3.341 5.044 -7.021 1.00 91.06 103 SER A N 1
ATOM 790 C CA . SER A 1 103 ? -2.977 4.261 -5.838 1.00 91.06 103 SER A CA 1
ATOM 791 C C . SER A 1 103 ? -2.445 5.161 -4.718 1.00 91.06 103 SER A C 1
ATOM 793 O O . SER A 1 103 ? -2.922 5.100 -3.586 1.00 91.06 103 SER A O 1
ATOM 795 N N . GLY A 1 104 ? -1.543 6.091 -5.045 1.00 90.69 104 GLY A N 1
ATOM 796 C CA . GLY A 1 104 ? -1.010 7.070 -4.099 1.00 90.69 104 GLY A CA 1
ATOM 797 C C . GLY A 1 104 ? -2.088 7.997 -3.535 1.00 90.69 104 GLY A C 1
ATOM 798 O O . GLY A 1 104 ? -2.120 8.239 -2.330 1.00 90.69 104 GLY A O 1
ATOM 799 N N . ALA A 1 105 ? -3.022 8.463 -4.369 1.00 91.44 105 ALA A N 1
ATOM 800 C CA . ALA A 1 105 ? -4.149 9.273 -3.908 1.00 91.44 105 ALA A CA 1
ATOM 801 C C . ALA A 1 105 ? -5.039 8.503 -2.916 1.00 91.44 105 ALA A C 1
ATOM 803 O O . ALA A 1 105 ? -5.403 9.042 -1.868 1.00 91.44 105 ALA A O 1
ATOM 804 N N . VAL A 1 106 ? -5.340 7.229 -3.198 1.00 91.00 106 VAL A N 1
ATOM 805 C CA . VAL A 1 106 ? -6.083 6.358 -2.273 1.00 91.00 106 VAL A CA 1
ATOM 806 C C . VAL A 1 106 ? -5.301 6.159 -0.975 1.00 91.00 106 VAL A C 1
ATOM 808 O O . VAL A 1 106 ? -5.874 6.296 0.104 1.00 91.00 106 VAL A O 1
ATOM 811 N N . ALA A 1 107 ? -3.994 5.908 -1.053 1.00 90.44 107 ALA A N 1
ATOM 812 C CA . ALA A 1 107 ? -3.146 5.730 0.121 1.00 90.44 107 ALA A CA 1
ATOM 813 C C . ALA A 1 107 ? -3.141 6.968 1.035 1.00 90.44 107 ALA A C 1
ATOM 815 O O . ALA A 1 107 ? -3.240 6.823 2.253 1.00 90.44 107 ALA A O 1
ATOM 816 N N . VAL A 1 108 ? -3.103 8.180 0.469 1.00 92.25 108 VAL A N 1
ATOM 817 C CA . VAL A 1 108 ? -3.187 9.438 1.232 1.00 92.25 108 VAL A CA 1
ATOM 818 C C . VAL A 1 108 ? -4.557 9.601 1.895 1.00 92.25 108 VAL A C 1
ATOM 820 O O . VAL A 1 108 ? -4.624 9.943 3.077 1.00 92.25 108 VAL A O 1
ATOM 823 N N . LEU A 1 109 ? -5.650 9.316 1.177 1.00 91.00 109 LEU A N 1
ATO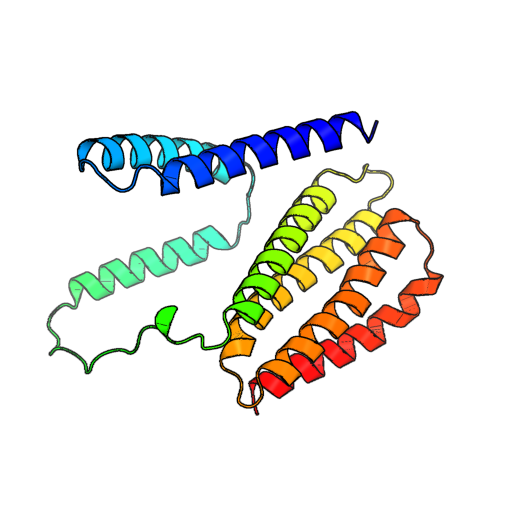M 824 C CA . LEU A 1 109 ? -7.004 9.361 1.743 1.00 91.00 109 LEU A CA 1
ATOM 825 C C . LEU A 1 109 ? -7.162 8.367 2.899 1.00 91.00 109 LEU A C 1
ATOM 827 O O . LEU A 1 109 ? -7.694 8.719 3.953 1.00 91.00 109 LEU A O 1
ATOM 831 N N . CYS A 1 110 ? -6.652 7.146 2.732 1.00 84.56 110 CYS A N 1
ATOM 832 C CA . CYS A 1 110 ? -6.599 6.159 3.799 1.00 84.56 110 CYS A CA 1
ATOM 833 C C . CYS A 1 110 ? -5.733 6.664 4.965 1.00 84.56 110 CYS A C 1
ATOM 835 O O . CYS A 1 110 ? -6.179 6.632 6.105 1.00 84.56 110 CYS A O 1
ATOM 837 N N . GLY A 1 111 ? -4.539 7.204 4.721 1.00 88.31 111 GLY A N 1
ATOM 838 C CA . GLY A 1 111 ? -3.685 7.759 5.778 1.00 88.31 111 GLY A CA 1
ATOM 839 C C . GLY A 1 111 ? -4.394 8.830 6.616 1.00 88.31 111 GLY A C 1
ATOM 840 O O . GLY A 1 111 ? -4.380 8.766 7.846 1.00 88.31 111 GLY A O 1
ATOM 841 N N . ALA A 1 112 ? -5.101 9.755 5.961 1.00 87.19 112 ALA A N 1
ATOM 842 C CA . ALA A 1 112 ? -5.908 10.770 6.635 1.00 87.19 112 ALA A CA 1
ATOM 843 C C . ALA A 1 112 ? -7.052 10.149 7.458 1.00 87.19 112 ALA A C 1
ATOM 845 O O . ALA A 1 112 ? -7.273 10.533 8.610 1.00 87.19 112 ALA A O 1
ATOM 846 N N . TYR A 1 113 ? -7.747 9.149 6.905 1.00 86.06 113 TYR A N 1
ATOM 847 C CA . TYR A 1 113 ? -8.788 8.417 7.627 1.00 86.06 113 TYR A CA 1
ATOM 848 C C . TYR A 1 113 ? -8.233 7.655 8.839 1.00 86.06 113 TYR A C 1
ATOM 850 O O . TYR A 1 113 ? -8.837 7.686 9.905 1.00 86.06 113 TYR A O 1
ATOM 858 N N . GLY A 1 114 ? -7.064 7.024 8.733 1.00 87.12 114 GLY A N 1
ATOM 859 C CA . GLY A 1 114 ? -6.428 6.310 9.843 1.00 87.12 114 GLY A CA 1
ATOM 860 C C . GLY A 1 114 ? -6.071 7.217 11.025 1.00 87.12 114 GLY A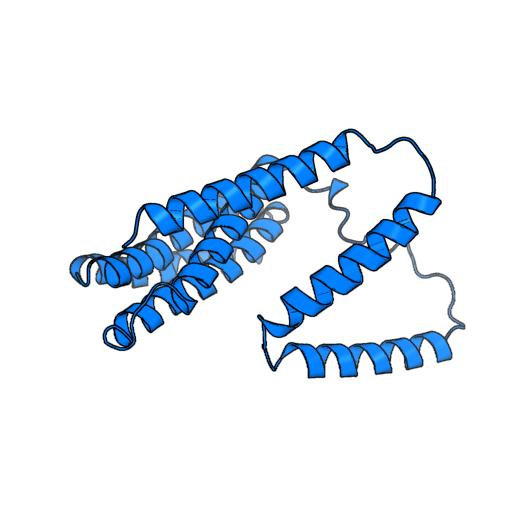 C 1
ATOM 861 O O . GLY A 1 114 ? -6.094 6.776 12.169 1.00 87.12 114 GLY A O 1
ATOM 862 N N . SER A 1 115 ? -5.779 8.494 10.773 1.00 85.31 115 SER A N 1
ATOM 863 C CA . SER A 1 115 ? -5.426 9.458 11.824 1.00 85.31 115 SER A CA 1
ATOM 864 C C . SER A 1 115 ? -6.633 10.099 12.513 1.00 85.31 115 SER A C 1
ATOM 866 O O . SER A 1 115 ? -6.531 10.451 13.686 1.00 85.31 115 SER A O 1
ATOM 868 N N . HIS A 1 116 ? -7.768 10.232 11.818 1.00 86.31 116 HIS A N 1
ATOM 869 C CA . HIS A 1 116 ? -8.928 10.994 12.311 1.00 86.31 116 HIS A CA 1
ATOM 870 C C . HIS A 1 116 ? -10.244 10.207 12.389 1.00 86.31 116 HIS A C 1
ATOM 872 O O . HIS A 1 116 ? -11.190 10.662 13.023 1.00 86.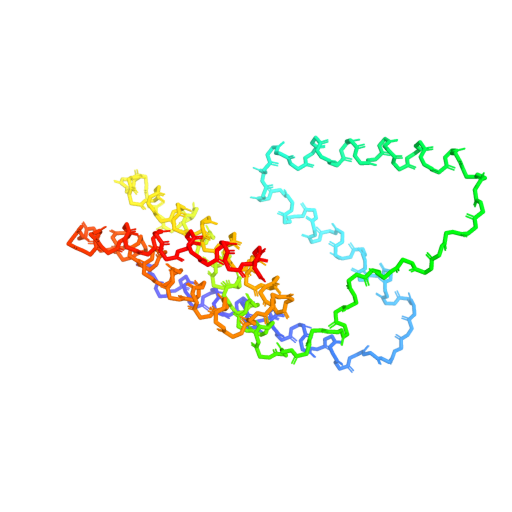31 116 HIS A O 1
ATOM 878 N N . GLY A 1 117 ? -10.341 9.060 11.718 1.00 83.19 117 GLY A N 1
ATOM 879 C CA . GLY A 1 117 ? -11.573 8.282 11.567 1.00 83.19 117 GLY A CA 1
ATOM 880 C C . GLY A 1 117 ? -11.844 7.277 12.687 1.00 83.19 117 GLY A C 1
ATOM 881 O O . GLY A 1 117 ? -12.959 6.767 12.771 1.00 83.19 117 GLY A O 1
ATOM 882 N N . PHE A 1 118 ? -10.857 6.999 13.544 1.00 84.44 118 PHE A N 1
ATOM 883 C CA . PHE A 1 118 ? -10.972 6.050 14.653 1.00 84.44 118 PHE A CA 1
ATOM 884 C C . PHE A 1 118 ? -11.075 6.773 16.001 1.00 84.44 118 PHE A C 1
ATOM 886 O O . PHE A 1 118 ? -10.300 7.690 16.276 1.00 84.44 118 PHE A O 1
ATOM 893 N N . GLY A 1 119 ? -12.025 6.337 16.835 1.00 83.75 119 GLY A N 1
ATOM 894 C CA . GLY A 1 119 ? -12.146 6.755 18.233 1.00 83.75 119 GLY A CA 1
ATOM 895 C C . GLY A 1 119 ? -11.069 6.128 19.124 1.00 83.75 119 GLY A C 1
ATOM 896 O O . GLY A 1 119 ? -10.394 5.174 18.728 1.00 83.75 119 GLY A O 1
ATOM 897 N N . ALA A 1 120 ? -10.903 6.667 20.334 1.00 85.12 120 ALA A N 1
ATOM 898 C CA . ALA A 1 120 ? -9.885 6.220 21.292 1.00 85.12 120 ALA A CA 1
ATOM 899 C C . ALA A 1 120 ? -10.082 4.757 21.735 1.00 85.12 120 ALA A C 1
ATOM 901 O O . ALA A 1 120 ? -9.125 4.062 22.061 1.00 85.12 120 ALA A O 1
ATOM 902 N N . GLU A 1 121 ? -11.320 4.271 21.696 1.00 87.69 121 GLU A N 1
ATOM 903 C CA . GLU A 1 121 ? -11.707 2.903 22.026 1.00 87.69 121 GLU A CA 1
ATOM 904 C C . GLU A 1 121 ? -11.274 1.860 20.978 1.00 87.69 121 GLU A C 1
ATOM 906 O O . GLU A 1 121 ? -11.260 0.668 21.277 1.00 87.69 121 GLU A O 1
ATOM 911 N N . ARG A 1 122 ? -10.873 2.291 19.771 1.00 89.25 122 ARG A N 1
ATOM 912 C CA . ARG A 1 122 ? -10.462 1.427 18.643 1.00 89.25 122 ARG A CA 1
ATOM 913 C C . ARG A 1 122 ? -8.986 1.583 18.276 1.00 89.25 122 ARG A C 1
ATOM 915 O O . ARG A 1 122 ? -8.605 1.600 17.103 1.00 89.25 122 ARG A O 1
ATOM 922 N N . GLU A 1 123 ? -8.131 1.739 19.284 1.00 90.12 123 GLU A N 1
ATOM 923 C CA . GLU A 1 123 ? -6.698 2.001 19.095 1.00 90.12 123 GLU A CA 1
ATOM 924 C C . GLU A 1 123 ? -5.972 0.843 18.377 1.00 90.12 123 GLU A C 1
ATOM 926 O O . GLU A 1 123 ? -5.042 1.069 17.599 1.00 90.12 123 GLU A O 1
ATOM 931 N N . LYS A 1 124 ? -6.418 -0.407 18.570 1.00 90.88 124 LYS A N 1
ATOM 932 C CA . LYS A 1 124 ? -5.856 -1.573 17.871 1.00 90.88 124 LYS A CA 1
ATOM 933 C C . LYS A 1 124 ? -6.165 -1.529 16.374 1.00 90.88 124 LYS A C 1
ATOM 935 O O . LYS A 1 124 ? -5.267 -1.699 15.551 1.00 90.88 124 LYS A O 1
ATOM 940 N N . GLU A 1 125 ? -7.421 -1.293 16.014 1.00 90.94 125 GLU A N 1
ATOM 941 C CA . GLU A 1 125 ? -7.881 -1.199 14.630 1.00 90.94 125 GLU A CA 1
ATOM 942 C C . GLU A 1 125 ? -7.234 -0.014 13.922 1.00 90.94 125 GLU A C 1
ATOM 944 O O . GLU A 1 125 ? -6.773 -0.150 12.790 1.00 90.94 125 GLU A O 1
ATOM 949 N N . LYS A 1 126 ? -7.120 1.121 14.619 1.00 90.81 126 LYS A N 1
ATOM 950 C CA . LYS A 1 126 ? -6.414 2.305 14.137 1.00 90.81 126 LYS A CA 1
ATOM 951 C C . LYS A 1 126 ? -4.974 1.983 13.748 1.00 90.81 126 LYS A C 1
ATOM 953 O O . LYS A 1 126 ? -4.557 2.336 12.647 1.00 90.81 126 LYS A O 1
ATOM 958 N N . ARG A 1 127 ? -4.227 1.275 14.604 1.00 92.50 127 ARG A N 1
ATOM 959 C CA . ARG A 1 127 ? -2.844 0.864 14.306 1.00 92.50 127 ARG A CA 1
ATOM 960 C C . ARG A 1 127 ? -2.772 -0.018 13.067 1.00 92.50 127 ARG A C 1
ATOM 962 O O . ARG A 1 127 ? -1.966 0.260 12.186 1.00 92.50 127 ARG A O 1
ATOM 969 N N . ILE A 1 128 ? -3.649 -1.017 12.954 1.00 92.38 128 ILE A N 1
ATOM 970 C CA . ILE A 1 128 ? -3.712 -1.900 11.776 1.00 92.38 128 ILE A CA 1
ATOM 971 C C . ILE A 1 128 ? -4.023 -1.091 10.506 1.00 92.38 128 ILE A C 1
ATOM 973 O O . ILE A 1 128 ? -3.377 -1.283 9.473 1.00 92.38 128 ILE A O 1
ATOM 977 N N . PHE A 1 129 ? -4.967 -0.149 10.581 1.00 92.25 129 PHE A N 1
ATOM 978 C CA . PHE A 1 129 ? -5.328 0.719 9.462 1.00 92.25 129 PHE A CA 1
ATOM 979 C C . PHE A 1 129 ? -4.157 1.610 9.032 1.00 92.25 129 PHE A C 1
ATOM 981 O O . PHE A 1 129 ? -3.858 1.720 7.842 1.00 92.25 129 PHE A O 1
ATOM 988 N N . GLN A 1 130 ? -3.478 2.232 10.000 1.00 92.25 130 GLN A N 1
ATOM 989 C CA . GLN A 1 130 ? -2.317 3.087 9.762 1.00 92.25 130 GLN A CA 1
ATOM 990 C C . GLN A 1 130 ? -1.154 2.300 9.158 1.00 92.25 130 GLN A C 1
ATOM 992 O O . GLN A 1 130 ? -0.529 2.784 8.216 1.00 92.25 130 GLN A O 1
ATOM 997 N N . THR A 1 131 ? -0.905 1.071 9.620 1.00 92.88 131 THR A N 1
ATOM 998 C CA . THR A 1 131 ? 0.065 0.170 8.989 1.00 92.88 131 THR A CA 1
ATOM 999 C C . THR A 1 131 ? -0.312 -0.087 7.530 1.00 92.88 131 THR A C 1
ATOM 1001 O O . THR A 1 131 ? 0.505 0.154 6.645 1.00 92.88 131 THR A O 1
ATOM 1004 N N . GLY A 1 132 ? -1.558 -0.478 7.248 1.00 93.19 132 GLY A N 1
ATOM 1005 C CA . GLY A 1 132 ? -2.023 -0.691 5.874 1.00 93.19 132 GLY A CA 1
ATOM 1006 C C . GLY A 1 132 ? -1.821 0.536 4.977 1.00 93.19 132 GLY A C 1
ATOM 1007 O O . GLY A 1 132 ? -1.311 0.407 3.868 1.00 93.19 132 GLY A O 1
ATOM 1008 N N . ALA A 1 133 ? -2.156 1.734 5.470 1.00 93.69 133 ALA A N 1
ATOM 1009 C CA . ALA A 1 133 ? -1.979 3.002 4.755 1.00 93.69 133 ALA A CA 1
ATOM 1010 C C . ALA A 1 133 ? -0.513 3.364 4.500 1.00 93.69 133 ALA A C 1
ATOM 1012 O O . ALA A 1 133 ? -0.177 3.786 3.395 1.00 93.69 133 ALA A O 1
ATOM 1013 N N . TYR A 1 134 ? 0.357 3.152 5.485 1.00 92.62 134 TYR A N 1
ATOM 1014 C CA . TYR A 1 134 ? 1.788 3.399 5.350 1.00 92.62 134 TYR A CA 1
ATOM 1015 C C . TYR A 1 134 ? 2.413 2.531 4.249 1.00 92.62 134 TYR A C 1
ATOM 1017 O O . TYR A 1 134 ? 3.053 3.052 3.336 1.00 92.62 134 TYR A O 1
ATOM 1025 N N . TYR A 1 135 ? 2.154 1.220 4.277 1.00 94.75 135 TYR A N 1
ATOM 1026 C CA . TYR A 1 135 ? 2.646 0.309 3.242 1.00 94.75 135 TYR A CA 1
ATOM 1027 C C . TYR A 1 135 ? 2.030 0.613 1.870 1.00 94.75 135 TYR A C 1
ATOM 1029 O O . TYR A 1 135 ? 2.743 0.613 0.869 1.00 94.75 135 TYR A O 1
ATOM 1037 N N . HIS A 1 136 ? 0.737 0.950 1.806 1.00 95.31 136 HIS A N 1
ATOM 1038 C CA . HIS A 1 136 ? 0.079 1.320 0.550 1.00 95.31 136 HIS A CA 1
ATOM 1039 C C . HIS A 1 136 ? 0.762 2.527 -0.107 1.00 95.31 136 HIS A C 1
ATOM 1041 O O . HIS A 1 136 ? 0.998 2.521 -1.315 1.00 95.31 136 HIS A O 1
ATOM 1047 N N . LEU A 1 137 ? 1.142 3.538 0.681 1.00 92.88 137 LEU A N 1
ATOM 1048 C CA . LEU A 1 137 ? 1.831 4.720 0.169 1.00 92.88 137 LEU A CA 1
ATOM 1049 C C . LEU A 1 137 ? 3.224 4.372 -0.369 1.00 92.88 137 LEU A C 1
ATOM 1051 O O . LEU A 1 137 ? 3.548 4.745 -1.494 1.00 92.88 137 LEU A O 1
ATOM 1055 N N . ILE A 1 138 ? 4.020 3.614 0.394 1.00 94.62 138 ILE A N 1
ATOM 1056 C CA . ILE A 1 138 ? 5.372 3.197 -0.017 1.00 94.62 138 ILE A CA 1
ATOM 1057 C C . ILE A 1 138 ? 5.327 2.421 -1.333 1.00 94.62 138 ILE A C 1
ATOM 1059 O O . ILE A 1 138 ? 6.072 2.725 -2.264 1.00 94.62 138 ILE A O 1
ATOM 1063 N N . HIS A 1 139 ? 4.435 1.439 -1.436 1.00 94.25 139 HIS A N 1
ATOM 1064 C CA . HIS A 1 139 ? 4.338 0.610 -2.633 1.00 94.25 139 HIS A CA 1
ATOM 1065 C C . HIS A 1 139 ? 3.709 1.350 -3.819 1.00 94.25 139 HIS A C 1
ATOM 1067 O O . HIS A 1 139 ? 4.048 1.043 -4.957 1.00 94.25 139 HIS A O 1
ATOM 1073 N N . SER A 1 140 ? 2.883 2.375 -3.584 1.00 93.00 140 SER A N 1
ATOM 1074 C CA . SER A 1 140 ? 2.409 3.266 -4.653 1.00 93.00 140 SER A CA 1
ATOM 1075 C C . SER A 1 140 ? 3.550 4.094 -5.249 1.00 93.00 140 SER A C 1
ATOM 1077 O O . SER A 1 140 ? 3.605 4.283 -6.462 1.00 93.00 140 SER A O 1
ATOM 1079 N N . VAL A 1 141 ? 4.495 4.548 -4.418 1.00 92.00 141 VAL A N 1
ATOM 1080 C CA . VAL A 1 141 ? 5.710 5.225 -4.897 1.00 92.00 141 VAL A CA 1
ATOM 1081 C C . VAL A 1 141 ? 6.620 4.243 -5.637 1.00 92.00 141 VAL A C 1
ATOM 1083 O O . VAL A 1 141 ? 7.106 4.560 -6.718 1.00 92.00 141 VAL A O 1
ATOM 1086 N N . ALA A 1 142 ? 6.795 3.023 -5.122 1.00 90.19 142 ALA A N 1
ATOM 1087 C CA . ALA A 1 142 ? 7.547 1.981 -5.825 1.00 90.19 142 ALA A CA 1
ATOM 1088 C C . ALA A 1 142 ? 6.918 1.626 -7.188 1.00 90.19 142 ALA A C 1
ATOM 1090 O O . ALA A 1 142 ? 7.633 1.422 -8.167 1.00 90.19 142 ALA A O 1
ATOM 1091 N N . LEU A 1 143 ? 5.583 1.634 -7.285 1.00 89.44 143 LEU A N 1
ATOM 1092 C CA . LEU A 1 143 ? 4.848 1.404 -8.529 1.00 89.44 143 LEU A CA 1
ATOM 1093 C C . LEU A 1 143 ? 5.100 2.497 -9.585 1.00 89.44 143 LEU A C 1
ATOM 1095 O O . LEU A 1 143 ? 5.089 2.185 -10.773 1.00 89.44 143 LEU A O 1
ATOM 1099 N N . LEU A 1 144 ? 5.391 3.746 -9.192 1.00 87.19 144 LEU A N 1
ATOM 1100 C CA . LEU A 1 144 ? 5.873 4.766 -10.142 1.00 87.19 144 LEU A CA 1
ATOM 1101 C C . LEU A 1 144 ? 7.222 4.356 -10.752 1.00 87.19 144 LEU A C 1
ATOM 1103 O O . LEU A 1 144 ? 7.432 4.522 -11.952 1.00 87.19 144 LEU A O 1
ATOM 1107 N N . GLY A 1 145 ? 8.111 3.782 -9.936 1.00 85.38 145 GLY A N 1
ATOM 1108 C CA . GLY A 1 145 ? 9.404 3.250 -10.374 1.00 85.38 145 GLY A CA 1
ATOM 1109 C C . GLY A 1 145 ? 9.298 1.987 -11.235 1.00 85.38 145 GLY A C 1
ATOM 1110 O O . GLY A 1 145 ? 10.182 1.730 -12.047 1.00 85.38 145 GLY A O 1
ATOM 1111 N N . ALA A 1 146 ? 8.196 1.233 -11.138 1.00 87.69 146 ALA A N 1
ATOM 1112 C CA . ALA A 1 146 ? 7.986 0.005 -11.910 1.00 87.69 146 ALA A CA 1
ATOM 1113 C C . ALA A 1 146 ? 7.993 0.221 -13.431 1.00 87.69 146 ALA A C 1
ATOM 1115 O O . ALA A 1 146 ? 8.306 -0.704 -14.175 1.00 87.69 146 ALA A O 1
ATOM 1116 N N . ALA A 1 147 ? 7.695 1.434 -13.902 1.00 82.31 147 ALA A N 1
ATOM 1117 C CA . ALA A 1 147 ? 7.771 1.781 -15.319 1.00 82.31 147 ALA A CA 1
ATOM 1118 C C . ALA A 1 147 ? 9.196 1.682 -15.903 1.00 82.31 147 ALA A C 1
ATOM 1120 O O . ALA A 1 147 ? 9.332 1.605 -17.121 1.00 82.31 147 ALA A O 1
ATOM 1121 N N . GLN A 1 148 ? 10.230 1.663 -15.055 1.00 81.69 148 GLN A N 1
ATOM 1122 C CA . GLN A 1 148 ? 11.638 1.552 -15.452 1.00 81.69 148 GLN A CA 1
ATOM 1123 C C . GLN A 1 148 ? 12.225 0.145 -15.268 1.00 81.69 148 GLN A C 1
ATOM 1125 O O . GLN A 1 148 ? 13.394 -0.071 -15.571 1.00 81.69 148 GLN A O 1
ATOM 1130 N N . ALA A 1 149 ? 11.446 -0.815 -14.763 1.00 85.19 149 ALA A N 1
ATOM 1131 C CA . ALA A 1 149 ? 11.911 -2.190 -14.599 1.00 85.19 149 ALA A CA 1
ATOM 1132 C C . ALA A 1 149 ? 12.149 -2.866 -15.960 1.00 85.19 149 ALA A C 1
ATOM 1134 O O . ALA A 1 149 ? 11.494 -2.521 -16.946 1.00 85.19 149 ALA A O 1
ATOM 1135 N N . GLY A 1 150 ? 12.985 -3.912 -16.002 1.00 81.62 150 GLY A N 1
ATOM 1136 C CA . GLY A 1 150 ? 13.186 -4.705 -17.222 1.00 81.62 150 GLY A CA 1
ATOM 1137 C C . GLY A 1 150 ? 11.894 -5.360 -17.738 1.00 81.62 150 GLY A C 1
ATOM 1138 O O . GLY A 1 150 ? 11.740 -5.607 -18.934 1.00 81.62 150 GLY A O 1
ATOM 1139 N N . ARG A 1 151 ? 10.926 -5.614 -16.842 1.00 84.81 151 ARG A N 1
ATOM 1140 C CA . ARG A 1 151 ? 9.587 -6.146 -17.157 1.00 84.81 151 ARG A CA 1
ATOM 1141 C C . ARG A 1 151 ? 8.478 -5.324 -16.476 1.00 84.81 151 ARG A C 1
ATOM 1143 O O . ARG A 1 151 ? 7.861 -5.803 -15.521 1.00 84.81 151 ARG A O 1
ATOM 1150 N N . PRO A 1 152 ? 8.145 -4.125 -16.987 1.00 85.06 152 PRO A N 1
ATOM 1151 C CA . PRO A 1 152 ? 7.352 -3.134 -16.254 1.00 85.06 152 PRO A CA 1
ATOM 1152 C C . PRO A 1 152 ? 5.931 -3.606 -15.917 1.00 85.06 152 PRO A C 1
ATOM 1154 O O . PRO A 1 152 ? 5.465 -3.418 -14.795 1.00 85.06 152 PRO A O 1
ATOM 1157 N N . TYR A 1 153 ? 5.244 -4.281 -16.844 1.00 84.94 153 TYR A N 1
ATOM 1158 C CA . TYR A 1 153 ? 3.888 -4.796 -16.602 1.00 84.94 153 TYR A CA 1
ATOM 1159 C C . TYR A 1 153 ? 3.851 -5.912 -15.552 1.00 84.94 153 TYR A C 1
ATOM 1161 O O . TYR A 1 153 ? 2.924 -5.967 -14.744 1.00 84.94 153 TYR A O 1
ATOM 1169 N N . LEU A 1 154 ? 4.864 -6.782 -15.539 1.00 86.75 154 LEU A N 1
ATOM 1170 C CA . LEU A 1 154 ? 4.961 -7.866 -14.565 1.00 86.75 154 LEU A CA 1
ATOM 1171 C C . LEU A 1 154 ? 5.213 -7.290 -13.170 1.00 86.75 154 LEU A C 1
ATOM 1173 O O . LEU A 1 154 ? 4.447 -7.571 -12.250 1.00 86.75 154 LEU A O 1
ATOM 1177 N N . THR A 1 155 ? 6.202 -6.407 -13.035 1.00 90.56 155 THR A N 1
ATOM 1178 C CA . THR A 1 155 ? 6.512 -5.732 -11.771 1.00 90.56 155 THR A CA 1
ATOM 1179 C C . THR A 1 155 ? 5.325 -4.927 -11.250 1.00 90.56 155 THR A C 1
ATOM 1181 O O . THR A 1 155 ? 4.958 -5.044 -10.081 1.00 90.56 155 THR A O 1
ATOM 1184 N N . ALA A 1 156 ? 4.654 -4.173 -12.124 1.00 90.00 156 ALA A N 1
ATOM 1185 C CA . ALA A 1 156 ? 3.463 -3.421 -11.754 1.00 90.00 156 ALA A CA 1
ATOM 1186 C C . ALA A 1 156 ? 2.316 -4.320 -11.273 1.00 90.00 156 ALA A C 1
ATOM 1188 O O . ALA A 1 156 ? 1.674 -4.007 -10.271 1.00 90.00 156 ALA A O 1
ATOM 1189 N N . SER A 1 157 ? 2.072 -5.446 -11.952 1.00 90.75 157 SER A N 1
ATOM 1190 C CA . SER A 1 157 ? 1.031 -6.399 -11.553 1.00 90.75 157 SER A CA 1
ATOM 1191 C C . SER A 1 157 ? 1.313 -7.022 -10.183 1.00 90.75 157 SER A C 1
ATOM 1193 O O . SER A 1 157 ? 0.403 -7.116 -9.361 1.00 90.75 157 SER A O 1
ATOM 1195 N N . LEU A 1 158 ? 2.577 -7.352 -9.891 1.00 91.50 158 LEU A N 1
ATOM 1196 C CA . LEU A 1 158 ? 2.999 -7.882 -8.593 1.00 91.50 158 LEU A CA 1
ATOM 1197 C C . LEU A 1 158 ? 2.778 -6.859 -7.475 1.00 91.50 158 LEU A C 1
ATOM 1199 O O . LEU A 1 158 ? 2.241 -7.209 -6.424 1.00 91.50 158 LEU A O 1
ATOM 1203 N N . PHE A 1 159 ? 3.121 -5.588 -7.710 1.00 93.44 159 PHE A N 1
ATOM 1204 C CA . PHE A 1 159 ? 2.831 -4.517 -6.757 1.00 93.44 159 PHE A CA 1
ATOM 1205 C C . PHE A 1 159 ? 1.327 -4.347 -6.532 1.00 93.44 159 PHE A C 1
ATOM 1207 O O . PHE A 1 159 ? 0.897 -4.271 -5.385 1.00 93.44 159 PHE A O 1
ATOM 1214 N N . LEU A 1 160 ? 0.513 -4.325 -7.591 1.00 92.94 160 LEU A N 1
ATOM 1215 C CA . LEU A 1 160 ? -0.938 -4.143 -7.474 1.00 92.94 160 LEU A CA 1
ATOM 1216 C C . LEU A 1 160 ? -1.603 -5.291 -6.698 1.00 92.94 160 LEU A C 1
ATOM 1218 O O . LEU A 1 160 ? -2.391 -5.056 -5.779 1.00 92.94 160 LEU A O 1
ATOM 1222 N N . VAL A 1 161 ? -1.262 -6.538 -7.032 1.00 93.06 161 VAL A N 1
ATOM 1223 C CA . VAL A 1 161 ? -1.790 -7.731 -6.353 1.00 93.06 161 VAL A CA 1
ATOM 1224 C C . VAL A 1 161 ? -1.304 -7.784 -4.903 1.00 93.06 161 VAL A C 1
ATOM 1226 O O . VAL A 1 161 ? -2.100 -7.980 -3.987 1.00 93.06 161 VAL A O 1
ATOM 1229 N N . GLY A 1 162 ? -0.018 -7.525 -4.665 1.00 93.12 162 GLY A N 1
ATOM 1230 C CA . GLY A 1 162 ? 0.546 -7.487 -3.318 1.00 93.12 162 GLY A CA 1
ATOM 1231 C C . GLY A 1 162 ? -0.099 -6.415 -2.434 1.00 93.12 162 GLY A C 1
ATOM 1232 O O . GLY A 1 162 ? -0.510 -6.707 -1.311 1.00 93.12 162 GLY A O 1
ATOM 1233 N N . MET A 1 163 ? -0.268 -5.192 -2.952 1.00 94.69 163 MET A N 1
ATOM 1234 C CA . MET A 1 163 ? -0.920 -4.090 -2.235 1.00 94.69 163 MET A CA 1
ATOM 1235 C C . MET A 1 163 ? -2.382 -4.405 -1.923 1.00 94.69 163 MET A C 1
ATOM 1237 O O . MET A 1 163 ? -2.828 -4.197 -0.798 1.00 94.69 163 MET A O 1
ATOM 1241 N N . THR A 1 164 ? -3.138 -4.929 -2.887 1.00 93.25 164 THR A N 1
ATOM 1242 C CA . THR A 1 164 ? -4.555 -5.259 -2.665 1.00 93.25 164 THR A CA 1
ATOM 1243 C C . THR A 1 164 ? -4.727 -6.363 -1.622 1.00 93.25 164 THR A C 1
ATOM 1245 O O . THR A 1 164 ? -5.562 -6.224 -0.729 1.00 93.25 164 THR A O 1
ATOM 1248 N N . MET A 1 165 ? -3.903 -7.414 -1.656 1.00 89.62 165 MET A N 1
ATOM 1249 C CA . MET A 1 165 ? -3.955 -8.501 -0.672 1.00 89.62 165 MET A CA 1
ATOM 1250 C C . MET A 1 165 ? -3.475 -8.063 0.719 1.00 89.62 165 MET A C 1
ATOM 1252 O O . MET A 1 165 ? -4.124 -8.375 1.719 1.00 89.62 165 MET A O 1
ATOM 1256 N N . PHE A 1 166 ? -2.369 -7.320 0.809 1.00 92.94 166 PHE A N 1
ATOM 1257 C CA . PHE A 1 166 ? -1.809 -6.869 2.085 1.00 92.94 166 PHE A CA 1
ATOM 1258 C C . PHE A 1 166 ? -2.573 -5.669 2.660 1.00 92.94 166 PHE A C 1
ATOM 1260 O O . PHE A 1 166 ? -3.228 -5.782 3.693 1.00 92.94 166 PHE A O 1
ATOM 1267 N N . CYS A 1 167 ? -2.565 -4.526 1.974 1.00 93.25 167 CYS A N 1
ATOM 1268 C CA . CYS A 1 167 ? -3.198 -3.299 2.461 1.00 93.25 167 CYS A CA 1
ATOM 1269 C C . CYS A 1 167 ? -4.723 -3.443 2.537 1.00 93.25 167 CYS A C 1
ATOM 1271 O O . CYS A 1 167 ? -5.333 -2.994 3.508 1.00 93.25 167 CYS A O 1
ATOM 1273 N N . GLY A 1 168 ? -5.342 -4.112 1.558 1.00 90.25 168 GLY A N 1
ATOM 1274 C CA . GLY A 1 168 ? -6.786 -4.353 1.556 1.00 90.25 168 GLY A CA 1
ATOM 1275 C C . GLY A 1 168 ? -7.246 -5.224 2.726 1.00 90.25 168 GLY A C 1
ATOM 1276 O O . GLY A 1 168 ? -8.252 -4.901 3.361 1.00 90.25 168 GLY A O 1
ATOM 1277 N N . SER A 1 169 ? -6.492 -6.272 3.083 1.00 91.50 169 SER A N 1
ATOM 1278 C CA . SER A 1 169 ? -6.815 -7.084 4.265 1.00 91.50 169 SER A CA 1
ATOM 1279 C C . SER A 1 169 ? -6.648 -6.294 5.566 1.00 91.50 169 SER A C 1
ATOM 1281 O O . SER A 1 169 ? -7.522 -6.379 6.428 1.00 91.50 169 SER A O 1
ATOM 1283 N N . CYS A 1 170 ? -5.616 -5.450 5.693 1.00 90.94 170 CYS A N 1
ATOM 1284 C CA . CYS A 1 170 ? -5.470 -4.546 6.839 1.00 90.94 170 CYS A CA 1
ATOM 1285 C C . CYS A 1 170 ? -6.660 -3.583 6.975 1.00 90.94 170 CYS A C 1
ATOM 1287 O O . CYS A 1 170 ? -7.194 -3.428 8.073 1.00 90.94 170 CYS A O 1
ATOM 1289 N N . TYR A 1 171 ? -7.112 -2.966 5.877 1.00 88.69 171 TYR A N 1
ATOM 1290 C CA . TYR A 1 171 ? -8.275 -2.074 5.908 1.00 88.69 171 TYR A CA 1
ATOM 1291 C C . TYR A 1 171 ? -9.557 -2.814 6.279 1.00 88.69 171 TYR A C 1
ATOM 1293 O O . TYR A 1 171 ? -10.331 -2.314 7.092 1.00 88.69 171 TYR A O 1
ATOM 1301 N N . TYR A 1 172 ? -9.766 -4.015 5.736 1.00 91.88 172 TYR A N 1
ATOM 1302 C CA . TYR A 1 172 ? -10.929 -4.834 6.065 1.00 91.88 172 TYR A CA 1
ATOM 1303 C C . TYR A 1 172 ? -10.970 -5.189 7.555 1.00 91.88 172 TYR A C 1
ATOM 1305 O O . TYR A 1 172 ? -11.977 -4.954 8.223 1.00 91.88 172 TYR A O 1
ATOM 1313 N N . VAL A 1 173 ? -9.859 -5.705 8.092 1.00 90.75 173 VAL A N 1
ATOM 1314 C CA . VAL A 1 173 ? -9.752 -6.085 9.508 1.00 90.75 173 VAL A CA 1
ATOM 1315 C C . VAL A 1 173 ? -9.956 -4.867 10.406 1.00 90.75 173 VAL A C 1
ATOM 1317 O O . VAL A 1 173 ? -10.671 -4.950 11.399 1.00 90.75 173 VAL A O 1
ATOM 1320 N N . ALA A 1 174 ? -9.379 -3.719 10.052 1.00 90.12 174 ALA A N 1
ATOM 1321 C CA . ALA A 1 174 ? -9.525 -2.503 10.838 1.00 90.12 174 ALA A CA 1
ATOM 1322 C C . ALA A 1 174 ? -10.946 -1.917 10.796 1.00 90.12 174 ALA A C 1
ATOM 1324 O O . ALA A 1 174 ? -11.407 -1.370 11.792 1.00 90.12 174 ALA A O 1
ATOM 1325 N N . LEU A 1 175 ? -11.667 -2.023 9.678 1.00 88.31 175 LEU A N 1
ATOM 1326 C CA . LEU A 1 175 ? -13.032 -1.503 9.579 1.00 88.31 175 LEU A CA 1
ATOM 1327 C C . LEU A 1 175 ? -14.046 -2.436 10.250 1.00 88.31 175 LEU A C 1
ATOM 1329 O O . LEU A 1 175 ? -14.829 -1.966 11.076 1.00 88.31 175 LEU A O 1
ATOM 1333 N N . THR A 1 176 ? -13.989 -3.734 9.946 1.00 88.31 176 THR A N 1
ATOM 1334 C CA . THR A 1 176 ? -14.981 -4.737 10.373 1.00 88.31 176 THR A CA 1
ATOM 1335 C C . THR A 1 176 ? -14.651 -5.375 11.726 1.00 88.31 176 THR A C 1
ATOM 1337 O O . THR A 1 176 ? -15.542 -5.884 12.398 1.00 88.31 176 THR A O 1
ATOM 1340 N N . GLY A 1 177 ? -13.381 -5.384 12.139 1.00 85.56 177 GLY A N 1
ATOM 1341 C CA . GLY A 1 177 ? -12.905 -6.121 13.319 1.00 85.56 177 GLY A CA 1
ATOM 1342 C C . GLY A 1 177 ? -12.765 -7.636 13.101 1.00 85.56 177 GLY A C 1
ATOM 1343 O O . GLY A 1 177 ? -12.256 -8.342 13.972 1.00 85.56 177 GLY A O 1
ATOM 1344 N N . ASP A 1 178 ? -13.176 -8.151 11.939 1.00 87.06 178 ASP A N 1
ATOM 1345 C CA . ASP A 1 178 ? -13.104 -9.573 11.599 1.00 87.06 178 ASP A CA 1
ATOM 1346 C C . ASP A 1 178 ? -11.707 -9.962 11.091 1.00 87.06 178 ASP A C 1
ATOM 1348 O O . ASP A 1 178 ? -11.261 -9.526 10.029 1.00 87.06 178 ASP A O 1
ATOM 1352 N N . GLN A 1 179 ? -11.027 -10.833 11.839 1.00 87.62 179 GLN A N 1
ATOM 1353 C CA . GLN A 1 179 ? -9.664 -11.280 11.546 1.00 87.62 179 GLN A CA 1
ATOM 1354 C C . GLN A 1 179 ? -9.573 -12.475 10.587 1.00 87.62 179 GLN A C 1
ATOM 1356 O O . GLN A 1 179 ? -8.463 -12.898 10.261 1.00 87.62 179 GLN A O 1
ATOM 1361 N N . ARG A 1 180 ? -10.687 -13.023 10.083 1.00 85.25 180 ARG A N 1
ATOM 1362 C CA . ARG A 1 180 ? -10.651 -14.166 9.144 1.00 85.25 180 ARG A CA 1
ATOM 1363 C C . ARG A 1 180 ? -9.811 -13.877 7.898 1.00 85.25 180 ARG A C 1
ATOM 1365 O O . ARG A 1 180 ? -9.040 -14.731 7.464 1.00 85.25 180 ARG A O 1
ATOM 1372 N N . ILE A 1 181 ? -9.914 -12.655 7.373 1.00 84.38 181 ILE A N 1
ATOM 1373 C CA . ILE A 1 181 ? -9.190 -12.202 6.174 1.00 84.38 181 ILE A CA 1
ATOM 1374 C C . ILE A 1 181 ? -7.710 -11.894 6.477 1.00 84.38 181 ILE A C 1
ATOM 1376 O O . ILE A 1 181 ? -6.886 -11.838 5.566 1.00 84.38 181 ILE A O 1
ATOM 1380 N N . SER A 1 182 ? -7.312 -11.811 7.753 1.00 84.31 182 SER A N 1
ATOM 1381 C CA . SER A 1 182 ? -5.928 -11.502 8.143 1.00 84.31 182 SER A CA 1
ATOM 1382 C C . SER A 1 182 ? -4.912 -12.556 7.686 1.00 84.31 182 SER A C 1
ATOM 1384 O O . SER A 1 182 ? -3.728 -12.249 7.579 1.00 84.31 182 SER A O 1
ATOM 1386 N N . LYS A 1 183 ? -5.352 -13.784 7.370 1.00 87.31 183 LYS A N 1
ATOM 1387 C CA . LYS A 1 183 ? -4.488 -14.845 6.819 1.00 87.31 183 LYS A CA 1
ATOM 1388 C C . LYS A 1 183 ? -4.014 -14.562 5.387 1.00 87.31 183 LYS A C 1
ATOM 1390 O O . LYS A 1 183 ? -3.045 -15.167 4.947 1.00 87.31 183 LYS A O 1
ATOM 1395 N N . ILE A 1 184 ? -4.667 -13.642 4.675 1.00 90.06 184 ILE A N 1
ATOM 1396 C CA . ILE A 1 184 ? -4.295 -13.238 3.310 1.00 90.06 184 ILE A CA 1
ATOM 1397 C C . ILE A 1 184 ? -3.123 -12.243 3.327 1.00 90.06 184 ILE A C 1
ATOM 1399 O O . ILE A 1 184 ? -2.310 -12.234 2.403 1.00 90.06 184 ILE A O 1
ATOM 1403 N N . ALA A 1 185 ? -2.983 -11.459 4.402 1.00 86.00 185 ALA A N 1
ATOM 1404 C CA . ALA A 1 185 ? -1.907 -10.486 4.571 1.00 86.00 185 ALA A CA 1
ATOM 1405 C C . ALA A 1 185 ? -0.492 -11.068 4.349 1.00 86.00 185 ALA A C 1
ATOM 1407 O O . ALA A 1 185 ? 0.239 -10.504 3.537 1.00 86.00 185 ALA A O 1
ATOM 1408 N N . PRO A 1 186 ? -0.073 -12.192 4.969 1.00 88.88 186 PRO A N 1
ATOM 1409 C CA . PRO A 1 186 ? 1.270 -12.735 4.747 1.00 88.88 186 PRO A CA 1
ATOM 1410 C C . PRO A 1 186 ? 1.526 -13.138 3.290 1.00 88.88 186 PRO A C 1
ATOM 1412 O O . PRO A 1 186 ? 2.629 -12.929 2.794 1.00 88.88 186 PRO A O 1
ATOM 1415 N N . VAL A 1 187 ? 0.511 -13.643 2.580 1.00 91.00 187 VAL A N 1
ATOM 1416 C CA . VAL A 1 187 ? 0.628 -13.959 1.147 1.00 91.00 187 VAL A CA 1
ATOM 1417 C C . VAL A 1 187 ? 0.881 -12.682 0.348 1.00 91.00 187 VAL A C 1
ATOM 1419 O O . VAL A 1 187 ? 1.830 -12.631 -0.430 1.00 91.00 187 VAL A O 1
ATOM 1422 N N . GLY A 1 188 ? 0.108 -11.622 0.609 1.00 91.25 188 GLY A N 1
ATOM 1423 C CA . GLY A 1 188 ? 0.325 -10.313 -0.012 1.00 91.25 188 GLY A CA 1
ATOM 1424 C C . GLY A 1 188 ? 1.706 -9.725 0.300 1.00 91.25 188 GLY A C 1
ATOM 1425 O O . GLY A 1 188 ? 2.356 -9.183 -0.590 1.00 91.25 188 GLY A O 1
ATOM 1426 N N . GLY A 1 189 ? 2.194 -9.891 1.532 1.00 92.88 189 GLY A N 1
ATOM 1427 C CA . GLY A 1 189 ? 3.538 -9.473 1.938 1.00 92.88 189 GLY A CA 1
ATOM 1428 C C . GLY A 1 189 ? 4.644 -10.178 1.148 1.00 92.88 189 GLY A C 1
ATOM 1429 O O . GLY A 1 189 ? 5.559 -9.521 0.658 1.00 92.88 189 GLY A O 1
ATOM 1430 N N . ILE A 1 190 ? 4.532 -11.493 0.944 1.00 95.12 190 ILE A N 1
ATOM 1431 C CA . ILE A 1 190 ? 5.475 -12.254 0.109 1.00 95.12 190 ILE A CA 1
ATOM 1432 C C . ILE A 1 190 ? 5.418 -11.766 -1.344 1.00 95.12 190 ILE A C 1
ATOM 1434 O O . ILE A 1 190 ? 6.460 -11.546 -1.958 1.00 95.12 190 ILE A O 1
ATOM 1438 N N . THR A 1 191 ? 4.221 -11.530 -1.889 1.00 92.44 191 THR A N 1
ATOM 1439 C CA . THR A 1 191 ? 4.068 -10.971 -3.241 1.00 92.44 191 THR A CA 1
ATOM 1440 C C . THR A 1 191 ? 4.744 -9.605 -3.371 1.00 92.44 191 THR A C 1
ATOM 1442 O O . THR A 1 191 ? 5.405 -9.352 -4.375 1.00 92.44 191 THR A O 1
ATOM 1445 N N . LEU A 1 192 ? 4.649 -8.745 -2.351 1.00 92.50 192 LEU A N 1
ATOM 1446 C CA . LEU A 1 192 ? 5.333 -7.449 -2.327 1.00 92.50 192 LEU A CA 1
ATOM 1447 C C . LEU A 1 192 ? 6.858 -7.601 -2.295 1.00 92.50 192 LEU A C 1
ATOM 1449 O O . LEU A 1 192 ? 7.544 -6.849 -2.982 1.00 92.50 192 LEU A O 1
ATOM 1453 N N . VAL A 1 193 ? 7.400 -8.586 -1.572 1.00 94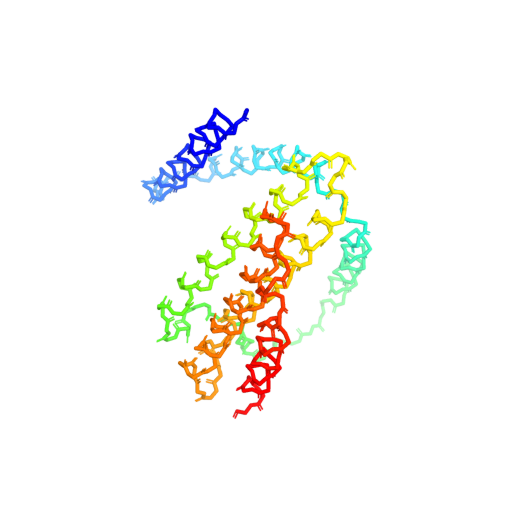.88 193 VAL A N 1
ATOM 1454 C CA . VAL A 1 193 ? 8.842 -8.895 -1.612 1.00 94.88 193 VAL A CA 1
ATOM 1455 C C . VAL A 1 193 ? 9.272 -9.280 -3.029 1.00 94.88 193 VAL A C 1
ATOM 1457 O O . VAL A 1 193 ? 10.242 -8.729 -3.543 1.00 94.88 193 VAL A O 1
ATOM 1460 N N . VAL A 1 194 ? 8.525 -10.163 -3.699 1.00 93.19 194 VAL A N 1
ATOM 1461 C CA . VAL A 1 194 ? 8.814 -10.546 -5.093 1.00 93.19 194 VAL A CA 1
ATOM 1462 C C . VAL A 1 194 ? 8.682 -9.348 -6.041 1.00 93.19 194 VAL A C 1
ATOM 1464 O O . VAL A 1 194 ? 9.491 -9.207 -6.955 1.00 93.19 194 VAL A O 1
ATOM 1467 N N . ALA A 1 195 ? 7.721 -8.448 -5.808 1.00 93.19 195 ALA A N 1
ATOM 1468 C CA . ALA A 1 195 ? 7.575 -7.216 -6.582 1.00 93.19 195 ALA A CA 1
ATOM 1469 C C . ALA A 1 195 ? 8.830 -6.332 -6.484 1.00 93.19 195 ALA A C 1
ATOM 1471 O O . ALA A 1 195 ? 9.355 -5.898 -7.508 1.00 93.19 195 ALA A O 1
ATOM 1472 N N . TRP A 1 196 ? 9.363 -6.132 -5.276 1.00 93.44 196 TRP A N 1
ATOM 1473 C CA . TRP A 1 196 ? 10.617 -5.402 -5.069 1.00 93.44 196 TRP A CA 1
ATOM 1474 C C . TRP A 1 196 ? 11.819 -6.096 -5.709 1.00 93.44 196 TRP A C 1
ATOM 1476 O O . TRP A 1 196 ? 12.624 -5.430 -6.350 1.00 93.44 196 TRP A O 1
ATOM 1486 N N . LEU A 1 197 ? 11.924 -7.423 -5.601 1.00 93.12 197 LEU A N 1
ATOM 1487 C CA . LEU A 1 197 ? 12.988 -8.176 -6.273 1.00 93.12 197 LEU A CA 1
ATOM 1488 C C . LEU A 1 197 ? 12.902 -8.047 -7.798 1.00 93.12 197 LEU A C 1
ATOM 1490 O O . LEU A 1 197 ? 13.928 -7.950 -8.458 1.00 93.12 197 LEU A O 1
ATOM 1494 N N . SER A 1 198 ? 11.693 -7.977 -8.358 1.00 88.81 198 SER A N 1
ATOM 1495 C CA . SER A 1 198 ? 11.505 -7.787 -9.798 1.00 88.81 198 SER A CA 1
ATOM 1496 C C . SER A 1 198 ? 11.932 -6.406 -10.308 1.00 88.81 198 SER A C 1
ATOM 1498 O O . SER A 1 198 ? 12.126 -6.264 -11.506 1.00 88.81 198 SER A O 1
ATOM 1500 N N . LEU A 1 199 ? 12.088 -5.399 -9.435 1.00 86.06 199 LEU A N 1
ATOM 1501 C CA . LEU A 1 199 ? 12.699 -4.115 -9.809 1.00 86.06 199 LEU A CA 1
ATOM 1502 C C . LEU A 1 199 ? 14.219 -4.229 -9.986 1.00 86.06 199 LEU A C 1
ATOM 1504 O O . LEU A 1 199 ? 14.806 -3.411 -10.686 1.00 86.06 199 LEU A O 1
ATOM 1508 N N . ALA A 1 200 ? 14.853 -5.199 -9.322 1.00 88.06 200 ALA A N 1
ATOM 1509 C CA . ALA A 1 200 ? 16.297 -5.412 -9.379 1.00 88.06 200 ALA A CA 1
ATOM 1510 C C . ALA A 1 200 ? 16.740 -6.288 -10.567 1.00 88.06 200 ALA A C 1
ATOM 1512 O O . ALA A 1 200 ? 17.942 -6.446 -10.775 1.00 88.06 200 ALA A O 1
ATOM 1513 N N . LEU A 1 201 ? 15.788 -6.875 -11.304 1.00 81.25 201 LEU A N 1
ATOM 1514 C CA . LEU A 1 201 ? 15.997 -7.785 -12.437 1.00 81.25 201 LEU A CA 1
ATOM 1515 C C . LEU A 1 201 ? 15.670 -7.106 -13.772 1.00 81.25 201 LEU A C 1
ATOM 1517 O O . LEU A 1 201 ? 16.376 -7.419 -14.753 1.00 81.25 201 LEU A O 1
#

pLDDT: mean 70.16, std 21.24, range [29.61, 95.31]

Foldseek 3Di:
DPVVVVVVVVVVVVVVVVVVVVVVVPPDDDPVVVVVVVVVCVVVCVVVVVVPPDVPVVVVVVVVVVVVVVVVVVPDDDDDDPDPDVDPVPLPCPPLQVVLVVLLVVLVVLCVCLVPVDDPVLVVLSVLSNVLSVVSNVLSVVSNLLSVFPNSVVLNVLSVQLSCQASVLSNVCSVVVDCPSVVSNVVSVVSVVVSVVRRVD

Sequence (201 aa):
MSVFVLMRWIKGLMLLLRSIFCLSCSIYSGDSMLNEMLSRMRKASLTLWQMVYVPYVNEALGATANTVKYLLSSGKSKPPAPVEILTVENLNCGMLVRLAGLSGAVAVLCGAYGSHGFGAEREKEKRIFQTGAYYHLIHSVALLGAAQAGRPYLTASLFLVGMTMFCGSCYYVALTGDQRISKIAPVGGITLVVAWLSLAL

InterPro domains:
  IPR006696 Protein of unknown function DUF423 [PF04241] (110-189)
  IPR006696 Protein of unknown function DUF423 [PTHR43461] (94-200)

Organism: Fasciola gigantica (NCBI:txid46835)

Secondary structure (DSSP, 8-state):
--HHHHHHHHHHHHHHHHHHHHHHHT-SS-HHHHHHHHHHHHHHHHHHHTT---THHHHHHHHHHHHHHHHHHT---PPPS------GGG-S-HHHHHHHHHHHHHHHHHHHHHHHSS-GGGHHHHHHHHHHHHHHHHHHHHHHHGGGSSSHHHHHHHHHHHHHHHHHHHHHHHHH--GGGGGHHHHHHHHHHHHHHHH--